Protein AF-0000000069336454 (afdb_homodimer)

Organism: Musa acuminata subsp. malaccensis (NCBI:txid214687)

Structure (mmCIF, N/CA/C/O backbone):
data_AF-0000000069336454-model_v1
#
loop_
_entity.id
_entity.type
_entity.pdbx_description
1 polymer '(wild Malaysian banana) hypothetical protein'
#
loop_
_atom_site.group_PDB
_atom_site.id
_atom_site.type_symbol
_atom_site.label_atom_id
_atom_site.label_alt_id
_atom_site.label_comp_id
_atom_site.label_asym_id
_atom_site.label_entity_id
_atom_site.label_seq_id
_atom_site.pdbx_PDB_ins_code
_atom_site.Cartn_x
_atom_site.Cartn_y
_atom_site.Cartn_z
_atom_site.occupancy
_atom_site.B_iso_or_equiv
_atom_site.auth_seq_id
_atom_site.auth_comp_id
_atom_site.auth_asym_id
_atom_site.auth_atom_id
_atom_site.pdbx_PDB_model_num
ATOM 1 N N . MET A 1 1 ? -30.359 -9.68 -29.453 1 30.22 1 MET A N 1
ATOM 2 C CA . MET A 1 1 ? -28.922 -9.844 -29.656 1 30.22 1 MET A CA 1
ATOM 3 C C . MET A 1 1 ? -28.188 -9.922 -28.312 1 30.22 1 MET A C 1
ATOM 5 O O . MET A 1 1 ? -28.25 -8.992 -27.516 1 30.22 1 MET A O 1
ATOM 9 N N . GLU A 1 2 ? -28.109 -11.156 -27.641 1 35.75 2 GLU A N 1
ATOM 10 C CA . GLU A 1 2 ? -27.516 -11.422 -26.328 1 35.75 2 GLU A CA 1
ATOM 11 C C . GLU A 1 2 ? -26.047 -10.977 -26.281 1 35.75 2 GLU A C 1
ATOM 13 O O . GLU A 1 2 ? -25.281 -11.266 -27.203 1 35.75 2 GLU A O 1
ATOM 18 N N . THR A 1 3 ? -25.781 -9.859 -25.766 1 40 3 THR A N 1
ATOM 19 C CA . THR A 1 3 ? -24.406 -9.406 -25.547 1 40 3 THR A CA 1
ATOM 20 C C . THR A 1 3 ? -23.531 -10.57 -25.094 1 40 3 THR A C 1
ATOM 22 O O . THR A 1 3 ? -23.766 -11.156 -24.031 1 40 3 THR A O 1
ATOM 25 N N . VAL A 1 4 ? -23.094 -11.367 -25.922 1 38.06 4 VAL A N 1
ATOM 26 C CA . VAL A 1 4 ? -22.078 -12.391 -25.656 1 38.06 4 VAL A CA 1
ATOM 27 C C . VAL A 1 4 ? -20.969 -11.797 -24.797 1 38.06 4 VAL A C 1
ATOM 29 O O . VAL A 1 4 ? -20.203 -10.938 -25.266 1 38.06 4 VAL A O 1
ATOM 32 N N . GLN A 1 5 ? -21.203 -11.461 -23.578 1 42.41 5 GLN A N 1
ATOM 33 C CA . GLN A 1 5 ? -20.016 -11.227 -22.766 1 42.41 5 GLN A CA 1
ATOM 34 C C . GLN A 1 5 ? -18.938 -12.266 -23.062 1 42.41 5 GLN A C 1
ATOM 36 O O . GLN A 1 5 ? -19.109 -13.445 -22.75 1 42.41 5 GLN A O 1
ATOM 41 N N . GLU A 1 6 ? -18.328 -12.328 -24.125 1 42.69 6 GLU A N 1
ATOM 42 C CA . GLU A 1 6 ? -17.172 -13.203 -24.359 1 42.69 6 GLU A CA 1
ATOM 43 C C . GLU A 1 6 ? -16.391 -13.43 -23.062 1 42.69 6 GLU A C 1
ATOM 45 O O . GLU A 1 6 ? -15.852 -12.484 -22.484 1 42.69 6 GLU A O 1
ATOM 50 N N . GLU A 1 7 ? -16.812 -14.258 -22.141 1 46.16 7 GLU A N 1
ATOM 51 C CA . GLU A 1 7 ? -16.094 -14.711 -20.953 1 46.16 7 GLU A CA 1
ATOM 52 C C . GLU A 1 7 ? -14.625 -14.977 -21.25 1 46.16 7 GLU A C 1
ATOM 54 O O . GLU A 1 7 ? -14.297 -15.922 -21.969 1 46.16 7 GLU A O 1
ATOM 59 N N . VAL A 1 8 ? -13.852 -14.023 -21.625 1 54.56 8 VAL A N 1
ATOM 60 C CA . VAL A 1 8 ? -12.422 -14.273 -21.75 1 54.56 8 VAL A CA 1
ATOM 61 C C . VAL A 1 8 ? -12 -15.383 -20.797 1 54.56 8 VAL A C 1
ATOM 63 O O . VAL A 1 8 ? -12.258 -15.305 -19.594 1 54.56 8 VAL A O 1
ATOM 66 N N . GLU A 1 9 ? -11.93 -16.547 -21.266 1 64.62 9 GLU A N 1
ATOM 67 C CA . GLU A 1 9 ? -11.547 -17.797 -20.609 1 64.62 9 GLU A CA 1
ATOM 68 C C . GLU A 1 9 ? -10.398 -17.578 -19.625 1 64.62 9 GLU A C 1
ATOM 70 O O . GLU A 1 9 ? -9.336 -17.062 -20.016 1 64.62 9 GLU A O 1
ATOM 75 N N . TYR A 1 10 ? -10.703 -17.375 -18.406 1 78.75 10 TYR A N 1
ATOM 76 C CA . TYR A 1 10 ? -9.781 -17.328 -17.281 1 78.75 10 TYR A CA 1
ATOM 77 C C . TYR A 1 10 ? -9.047 -18.656 -17.125 1 78.75 10 TYR A C 1
ATOM 79 O O . TYR A 1 10 ? -9.602 -19.609 -16.578 1 78.75 10 TYR A O 1
ATOM 87 N N . SER A 1 11 ? -7.766 -18.734 -17.781 1 93 11 SER A N 1
ATOM 88 C CA . SER A 1 11 ? -6.934 -19.938 -17.672 1 93 11 SER A CA 1
ATOM 89 C C . SER A 1 11 ? -5.852 -19.766 -16.609 1 93 11 SER A C 1
ATOM 91 O O . SER A 1 11 ? -5.078 -18.812 -16.656 1 93 11 SER A O 1
ATOM 93 N N . TRP A 1 12 ? -5.898 -20.625 -15.648 1 95.06 12 TRP A N 1
ATOM 94 C CA . TRP A 1 12 ? -4.922 -20.562 -14.562 1 95.06 12 TRP A CA 1
ATOM 95 C C . TRP A 1 12 ? -4.492 -21.969 -14.141 1 95.06 12 TRP A C 1
ATOM 97 O O . TRP A 1 12 ? -5.145 -22.953 -14.5 1 95.06 12 TRP A O 1
ATOM 107 N N . ARG A 1 13 ? -3.324 -22.031 -13.508 1 95.88 13 ARG A N 1
ATOM 108 C CA . ARG A 1 13 ? -2.801 -23.281 -12.945 1 95.88 13 ARG A CA 1
ATOM 109 C C . ARG A 1 13 ? -2.141 -23.031 -11.594 1 95.88 13 ARG A C 1
ATOM 111 O O . ARG A 1 13 ? -1.319 -22.125 -11.453 1 95.88 13 ARG A O 1
ATOM 118 N N . GLU A 1 14 ? -2.625 -23.812 -10.641 1 94.06 14 GLU A N 1
ATOM 119 C CA . GLU A 1 14 ? -2.006 -23.734 -9.32 1 94.06 14 GLU A CA 1
ATOM 120 C C . GLU A 1 14 ? -0.555 -24.203 -9.359 1 94.06 14 GLU A C 1
ATOM 122 O O . GLU A 1 14 ? -0.234 -25.203 -10.031 1 94.06 14 GLU A O 1
ATOM 127 N N . VAL A 1 15 ? 0.254 -23.453 -8.688 1 91.19 15 VAL A N 1
ATOM 128 C CA . VAL A 1 15 ? 1.642 -23.875 -8.523 1 91.19 15 VAL A CA 1
ATOM 129 C C . VAL A 1 15 ? 1.82 -24.547 -7.16 1 91.19 15 VAL A C 1
ATOM 131 O O . VAL A 1 15 ? 1.6 -23.922 -6.121 1 91.19 15 VAL A O 1
ATOM 134 N N . VAL A 1 16 ? 2.201 -25.75 -7.129 1 86.44 16 VAL A N 1
ATOM 135 C CA . VAL A 1 16 ? 2.355 -26.516 -5.898 1 86.44 16 VAL A CA 1
ATOM 136 C C . VAL A 1 16 ? 3.648 -26.094 -5.195 1 86.44 16 VAL A C 1
ATOM 138 O O . VAL A 1 16 ? 4.734 -26.203 -5.773 1 86.44 16 VAL A O 1
ATOM 141 N N . LEU A 1 17 ? 3.498 -25.562 -4.035 1 89.25 17 LEU A N 1
ATOM 142 C CA . LEU A 1 17 ? 4.641 -25.156 -3.223 1 89.25 17 LEU A CA 1
ATOM 143 C C . LEU A 1 17 ? 4.945 -26.203 -2.156 1 89.25 17 LEU A C 1
ATOM 145 O O . LEU A 1 17 ? 4.043 -26.906 -1.694 1 89.25 17 LEU A O 1
ATOM 149 N N . PRO A 1 18 ? 6.277 -26.312 -1.844 1 77.88 18 PRO A N 1
ATOM 150 C CA . PRO A 1 18 ? 6.586 -27.25 -0.759 1 77.88 18 PRO A CA 1
ATOM 151 C C . PRO A 1 18 ? 5.941 -26.859 0.566 1 77.88 18 PRO A C 1
ATOM 153 O O . PRO A 1 18 ? 5.785 -25.656 0.845 1 77.88 18 PRO A O 1
ATOM 156 N N . ALA A 1 19 ? 5.246 -27.766 1.181 1 70.56 19 ALA A N 1
ATOM 157 C CA . ALA A 1 19 ? 4.66 -27.5 2.49 1 70.56 19 ALA A CA 1
ATOM 158 C C . ALA A 1 19 ? 5.723 -27.047 3.486 1 70.56 19 ALA A C 1
ATOM 160 O O . ALA A 1 19 ? 6.625 -27.812 3.836 1 70.56 19 ALA A O 1
ATOM 161 N N . LEU A 1 20 ? 6.121 -25.859 3.404 1 62.34 20 LEU A N 1
ATOM 162 C CA . LEU A 1 20 ? 7.023 -25.359 4.438 1 62.34 20 LEU A CA 1
ATOM 163 C C . LEU A 1 20 ? 6.332 -25.328 5.797 1 62.34 20 LEU A C 1
ATOM 165 O O . LEU A 1 20 ? 6.812 -24.688 6.727 1 62.34 20 LEU A O 1
ATOM 169 N N . ILE A 1 21 ? 5.129 -25.906 5.949 1 52.38 21 ILE A N 1
ATOM 170 C CA . ILE A 1 21 ? 4.168 -25.672 7.023 1 52.38 21 ILE A CA 1
ATOM 171 C C . ILE A 1 21 ? 4.797 -26.047 8.367 1 52.38 21 ILE A C 1
ATOM 173 O O . ILE A 1 21 ? 5.086 -27.219 8.617 1 52.38 21 ILE A O 1
ATOM 177 N N . PRO A 1 22 ? 5.617 -25.188 8.938 1 46.91 22 PRO A N 1
ATOM 178 C CA . PRO A 1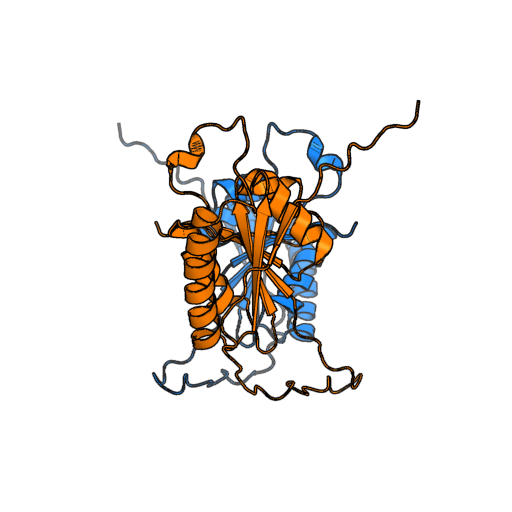 22 ? 5.496 -25.625 10.336 1 46.91 22 PRO A CA 1
ATOM 179 C C . PRO A 1 22 ? 4.043 -25.719 10.797 1 46.91 22 PRO A C 1
ATOM 181 O O . PRO A 1 22 ? 3.176 -25.031 10.266 1 46.91 22 PRO A O 1
ATOM 184 N N . VAL A 1 23 ? 3.551 -26.969 11.234 1 43.84 23 VAL A N 1
ATOM 185 C CA . VAL A 1 23 ? 2.281 -27.062 11.945 1 43.84 23 VAL A CA 1
ATOM 186 C C . VAL A 1 23 ? 2.045 -25.781 12.734 1 43.84 23 VAL A C 1
ATOM 188 O O . VAL A 1 23 ? 2.605 -25.594 13.82 1 43.84 23 VAL A O 1
ATOM 191 N N . VAL A 1 24 ? 2.359 -24.719 12.219 1 45 24 VAL A N 1
ATOM 192 C CA . VAL A 1 24 ? 2.031 -23.578 13.078 1 45 24 VAL A CA 1
ATOM 193 C C . VAL A 1 24 ? 0.595 -23.719 13.578 1 45 24 VAL A C 1
ATOM 195 O O . VAL A 1 24 ? -0.323 -23.969 12.797 1 45 24 VAL A O 1
ATOM 198 N N . GLN A 1 25 ? 0.456 -24.125 14.758 1 44.56 25 GLN A N 1
ATOM 199 C CA . GLN A 1 25 ? -0.814 -24.141 15.477 1 44.56 25 GLN A CA 1
ATOM 200 C C . GLN A 1 25 ? -1.716 -23 15.031 1 44.56 25 GLN A C 1
ATOM 202 O O . GLN A 1 25 ? -1.232 -21.906 14.711 1 44.56 25 GLN A O 1
ATOM 207 N N . GLU A 1 26 ? -2.82 -23.375 14.25 1 46.78 26 GLU A N 1
ATOM 208 C CA . GLU A 1 26 ? -3.859 -22.375 14.016 1 46.78 26 GLU A CA 1
ATOM 209 C C . GLU A 1 26 ? -3.748 -21.219 15 1 46.78 26 GLU A C 1
ATOM 211 O O . GLU A 1 26 ? -3.783 -21.438 16.219 1 46.78 26 GLU A O 1
ATOM 216 N N . PRO A 1 27 ? -2.912 -20.375 14.781 1 43.22 27 PRO A N 1
ATOM 217 C CA . PRO A 1 27 ? -2.902 -19.344 15.828 1 43.22 27 PRO A CA 1
ATOM 218 C C . PRO A 1 27 ? -4.297 -19.062 16.375 1 43.22 27 PRO A C 1
ATOM 220 O O . PRO A 1 27 ? -5.23 -18.812 15.617 1 43.22 27 PRO A O 1
ATOM 223 N N . VAL A 1 28 ? -4.777 -19.734 17.391 1 43.88 28 VAL A N 1
ATOM 224 C CA . VAL A 1 28 ? -5.957 -19.453 18.203 1 43.88 28 VAL A CA 1
ATOM 225 C C . VAL A 1 28 ? -6.012 -17.953 18.516 1 43.88 28 VAL A C 1
AT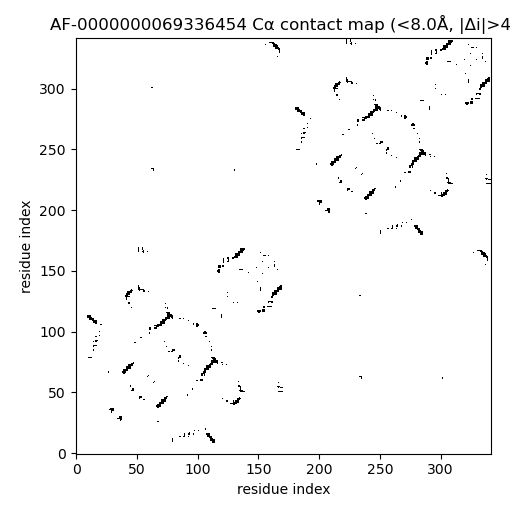OM 227 O O . VAL A 1 28 ? -5.477 -17.5 19.531 1 43.88 28 VAL A O 1
ATOM 230 N N . GLU A 1 29 ? -5.273 -17.078 17.844 1 43.5 29 GLU A N 1
ATOM 231 C CA . GLU A 1 29 ? -5.516 -15.836 18.562 1 43.5 29 GLU A CA 1
ATOM 232 C C . GLU A 1 29 ? -7 -15.5 18.609 1 43.5 29 GLU A C 1
ATOM 234 O O . GLU A 1 29 ? -7.625 -15.297 17.562 1 43.5 29 GLU A O 1
ATOM 239 N N . LEU A 1 30 ? -7.719 -16.078 19.531 1 41.19 30 LEU A N 1
ATOM 240 C CA . LEU A 1 30 ? -9.086 -15.695 19.891 1 41.19 30 LEU A CA 1
ATOM 241 C C . LEU A 1 30 ? -9.227 -14.18 19.953 1 41.19 30 LEU A C 1
ATOM 243 O O . LEU A 1 30 ? -8.352 -13.484 20.469 1 41.19 30 LEU A O 1
ATOM 247 N N . ASP A 1 31 ? -9.68 -13.562 18.906 1 42.56 31 ASP A N 1
ATOM 248 C CA . ASP A 1 31 ? -10.102 -12.203 19.234 1 42.56 31 ASP A CA 1
ATOM 249 C C . ASP A 1 31 ? -10.781 -12.141 20.594 1 42.56 31 ASP A C 1
ATOM 251 O O . ASP A 1 31 ? -11.703 -12.906 20.875 1 42.56 31 ASP A O 1
ATOM 255 N N . ARG A 1 32 ? -10.109 -11.672 21.562 1 42.31 32 ARG A N 1
ATOM 256 C CA . ARG A 1 32 ? -10.617 -11.625 22.938 1 42.31 32 ARG A CA 1
ATOM 257 C C . ARG A 1 32 ? -12.125 -11.414 22.953 1 42.31 32 ARG A C 1
ATOM 259 O O . ARG A 1 32 ? -12.836 -12.023 23.766 1 42.31 32 ARG A O 1
ATOM 266 N N . GLU A 1 33 ? -12.531 -10.297 22.344 1 42.53 33 GLU A N 1
ATOM 267 C CA . GLU A 1 33 ? -13.922 -9.945 22.594 1 42.53 33 GLU A CA 1
ATOM 268 C C . GLU A 1 33 ? -14.867 -10.906 21.859 1 42.53 33 GLU A C 1
ATOM 270 O O . GLU A 1 33 ? -15.906 -11.289 22.406 1 42.53 33 GLU A O 1
ATOM 275 N N . THR A 1 34 ? -14.695 -11.016 20.406 1 45.34 34 THR A N 1
ATOM 276 C CA . THR A 1 34 ? -15.781 -11.758 19.781 1 45.34 34 THR A CA 1
ATOM 277 C C . THR A 1 34 ? -15.438 -13.242 19.656 1 45.34 34 THR A C 1
ATOM 279 O O . THR A 1 34 ? -16.328 -14.07 19.438 1 45.34 34 THR A O 1
ATOM 282 N N . GLY A 1 35 ? -14.43 -13.805 20.234 1 42.22 35 GLY A N 1
ATOM 283 C CA . GLY A 1 35 ? -14.062 -15.203 20.109 1 42.22 35 GLY A CA 1
ATOM 284 C C . GLY A 1 35 ? -13.703 -15.617 18.703 1 42.22 35 GLY A C 1
ATOM 285 O O . GLY A 1 35 ? -13.586 -16.797 18.406 1 42.22 35 GLY A O 1
ATOM 286 N N . GLU A 1 36 ? -14.164 -14.805 17.719 1 42.97 36 GLU A N 1
ATOM 287 C CA . GLU A 1 36 ? -13.992 -15.227 16.328 1 42.97 36 GLU A CA 1
ATOM 288 C C . GLU A 1 36 ? -12.523 -15.195 15.914 1 42.97 36 GLU A C 1
ATOM 290 O O . GLU A 1 36 ? -11.766 -14.344 16.375 1 42.97 36 GLU A O 1
ATOM 295 N N . ARG A 1 37 ? -11.945 -16.234 15.633 1 45.44 37 ARG A N 1
ATOM 296 C CA . ARG A 1 37 ? -10.602 -16.469 15.125 1 45.44 37 ARG A CA 1
ATOM 297 C C . ARG A 1 37 ? -10.172 -15.375 14.156 1 45.44 37 ARG A C 1
ATOM 299 O O . ARG A 1 37 ? -10.883 -15.07 13.203 1 45.44 37 ARG A O 1
ATOM 306 N N . ARG A 1 38 ? -9.539 -14.359 14.594 1 52.44 38 ARG A N 1
ATOM 307 C CA . ARG A 1 38 ? -9.102 -13.367 13.617 1 52.44 38 ARG A CA 1
ATOM 308 C C . ARG A 1 38 ? -8.516 -14.039 12.383 1 52.44 38 ARG A C 1
ATOM 310 O O . ARG A 1 38 ? -7.504 -14.734 12.469 1 52.44 38 ARG A O 1
ATOM 317 N N . ARG A 1 39 ? -9.328 -14.602 11.359 1 67 39 ARG A N 1
ATOM 318 C CA . ARG A 1 39 ? -8.898 -15.242 10.117 1 67 39 ARG A CA 1
ATOM 319 C C . ARG A 1 39 ? -7.82 -14.414 9.422 1 67 39 ARG A C 1
ATOM 321 O O . ARG A 1 39 ? -7.867 -13.18 9.445 1 67 39 ARG A O 1
ATOM 328 N N . GLY A 1 40 ? -6.52 -14.977 9.242 1 88.56 40 GLY A N 1
ATOM 329 C CA . GLY A 1 40 ? -5.441 -14.344 8.5 1 88.56 40 GLY A CA 1
ATOM 330 C C . GLY A 1 40 ? -5.914 -13.617 7.254 1 88.56 40 GLY A C 1
ATOM 331 O O . GLY A 1 40 ? -7.012 -13.883 6.754 1 88.56 40 GLY A O 1
ATOM 332 N N . ARG A 1 41 ? -5.34 -12.648 6.934 1 96.19 41 ARG A N 1
ATOM 333 C CA . ARG A 1 41 ? -5.648 -11.867 5.742 1 96.19 41 ARG A CA 1
ATOM 334 C C . ARG A 1 41 ? -5.023 -12.492 4.5 1 96.19 41 ARG A C 1
ATOM 336 O O . ARG A 1 41 ? -4.031 -13.219 4.598 1 96.19 41 ARG A O 1
ATOM 343 N N . ASP A 1 42 ? -5.668 -12.242 3.418 1 97.69 42 ASP A N 1
ATOM 344 C CA . ASP A 1 42 ? -5.074 -12.555 2.123 1 97.69 42 ASP A CA 1
ATOM 345 C C . ASP A 1 42 ? -4.367 -11.336 1.532 1 97.69 42 ASP A C 1
ATOM 347 O O . ASP A 1 42 ? -4.938 -10.242 1.495 1 97.69 42 ASP A O 1
ATOM 351 N N . ILE A 1 43 ? -3.143 -11.539 1.077 1 98.62 43 ILE A N 1
ATOM 352 C CA . ILE A 1 43 ? -2.359 -10.516 0.392 1 98.62 43 ILE A CA 1
ATOM 353 C C . ILE A 1 43 ? -1.896 -11.039 -0.964 1 98.62 43 ILE A C 1
ATOM 355 O O . ILE A 1 43 ? -1.319 -12.125 -1.049 1 98.62 43 ILE A O 1
ATOM 359 N N . VAL A 1 44 ? -2.215 -10.289 -2.008 1 98.81 44 VAL A N 1
ATOM 360 C CA . VAL A 1 44 ? -1.751 -10.672 -3.338 1 98.81 44 VAL A CA 1
ATOM 361 C C . VAL A 1 44 ? -0.427 -9.977 -3.645 1 98.81 44 VAL A C 1
ATOM 363 O O . VAL A 1 44 ? -0.292 -8.766 -3.441 1 98.81 44 VAL A O 1
ATOM 366 N N . VAL A 1 45 ? 0.528 -10.734 -4.082 1 98.81 45 VAL A N 1
ATOM 367 C CA . VAL A 1 45 ? 1.794 -10.195 -4.562 1 98.81 45 VAL A CA 1
ATOM 368 C C . VAL A 1 45 ? 2.02 -10.617 -6.012 1 98.81 45 VAL A C 1
ATOM 370 O O . VAL A 1 45 ? 2.094 -11.812 -6.312 1 98.81 45 VAL A O 1
ATOM 373 N N . ALA A 1 46 ? 2.066 -9.625 -6.922 1 98.38 46 ALA A N 1
ATOM 374 C CA . ALA A 1 46 ? 2.441 -9.891 -8.305 1 98.38 46 ALA A CA 1
ATOM 375 C C . ALA A 1 46 ? 3.938 -10.164 -8.43 1 98.38 46 ALA A C 1
ATOM 377 O O . ALA A 1 46 ? 4.762 -9.328 -8.062 1 98.38 46 ALA A O 1
ATOM 378 N N . VAL A 1 47 ? 4.277 -11.328 -8.992 1 97.81 47 VAL A N 1
ATOM 379 C CA . VAL A 1 47 ? 5.695 -11.68 -9.031 1 97.81 47 VAL A CA 1
ATOM 380 C C . VAL A 1 47 ? 6.098 -12.039 -10.461 1 97.81 47 VAL A C 1
ATOM 382 O O . VAL A 1 47 ? 5.273 -12.5 -11.25 1 97.81 47 VAL A O 1
ATOM 385 N N . ASP A 1 48 ? 7.234 -11.711 -10.766 1 95.56 48 ASP A N 1
ATOM 386 C CA . ASP A 1 48 ? 7.891 -12.141 -12 1 95.56 48 ASP A CA 1
ATOM 387 C C . ASP A 1 48 ? 9.375 -12.422 -11.758 1 95.56 48 ASP A C 1
ATOM 389 O O . ASP A 1 48 ? 9.812 -12.523 -10.609 1 95.56 48 ASP A O 1
ATOM 393 N N . HIS A 1 49 ? 10.117 -12.625 -12.727 1 94.88 49 HIS A N 1
ATOM 394 C CA . HIS A 1 49 ? 11.508 -13.055 -12.586 1 94.88 49 HIS A CA 1
ATOM 395 C C . HIS A 1 49 ? 12.438 -11.859 -12.422 1 94.88 49 HIS A C 1
ATOM 397 O O . HIS A 1 49 ? 13.656 -12.016 -12.328 1 94.88 49 HIS A O 1
ATOM 403 N N . GLY A 1 50 ? 11.906 -10.633 -12.367 1 91.88 50 GLY A N 1
ATOM 404 C CA . GLY A 1 50 ? 12.727 -9.445 -12.219 1 91.88 50 GLY A CA 1
ATOM 405 C C . GLY A 1 50 ? 12.992 -9.078 -10.766 1 91.88 50 GLY A C 1
ATOM 406 O O . GLY A 1 50 ? 12.289 -9.539 -9.867 1 91.88 50 GLY A O 1
ATOM 407 N N . PRO A 1 51 ? 13.969 -8.227 -10.5 1 93.19 51 PRO A N 1
ATOM 408 C CA . PRO A 1 51 ? 14.367 -7.855 -9.141 1 93.19 51 PRO A CA 1
ATOM 409 C C . PRO A 1 51 ? 13.336 -6.969 -8.445 1 93.19 51 PRO A C 1
ATOM 411 O O . PRO A 1 51 ? 13.242 -6.969 -7.215 1 93.19 51 PRO A O 1
ATOM 414 N N . ASN A 1 52 ? 12.516 -6.242 -9.172 1 93.56 52 ASN A N 1
ATOM 415 C CA . ASN A 1 52 ? 11.594 -5.285 -8.57 1 93.56 52 ASN A CA 1
ATOM 416 C C . ASN A 1 52 ? 10.43 -5.988 -7.879 1 93.56 52 ASN A C 1
ATOM 418 O O . ASN A 1 52 ? 9.938 -5.516 -6.852 1 93.56 52 ASN A O 1
ATOM 422 N N . SER A 1 53 ? 10 -7.105 -8.492 1 94.88 53 SER A N 1
ATOM 423 C CA . SER A 1 53 ? 8.922 -7.836 -7.836 1 94.88 53 SER A CA 1
ATOM 424 C C . SER A 1 53 ? 9.398 -8.484 -6.543 1 94.88 53 SER A C 1
ATOM 426 O O . SER A 1 53 ? 8.648 -8.562 -5.566 1 94.88 53 SER A O 1
ATOM 428 N N . ARG A 1 54 ? 10.648 -8.938 -6.527 1 96.19 54 ARG A N 1
ATOM 429 C CA . ARG A 1 54 ? 11.211 -9.492 -5.297 1 96.19 54 ARG A CA 1
ATOM 430 C C . ARG A 1 54 ? 11.367 -8.406 -4.234 1 96.19 54 ARG A C 1
ATOM 432 O O . ARG A 1 54 ? 11.094 -8.641 -3.055 1 96.19 54 ARG A O 1
ATOM 439 N N . HIS A 1 55 ? 11.82 -7.285 -4.656 1 96.44 55 HIS A N 1
ATOM 440 C CA . HIS A 1 55 ? 11.922 -6.152 -3.744 1 96.44 55 HIS A CA 1
ATOM 441 C C . HIS A 1 55 ? 10.57 -5.801 -3.145 1 96.44 55 HIS A C 1
ATOM 443 O O . HIS A 1 55 ? 10.461 -5.535 -1.946 1 96.44 55 HIS A O 1
ATOM 449 N N . ALA A 1 56 ? 9.547 -5.852 -3.984 1 97.62 56 ALA A N 1
ATOM 450 C CA . ALA A 1 56 ? 8.195 -5.57 -3.518 1 97.62 56 ALA A CA 1
ATOM 451 C C . ALA A 1 56 ? 7.742 -6.613 -2.498 1 97.62 56 ALA A C 1
ATOM 453 O O . ALA A 1 56 ? 7.125 -6.273 -1.486 1 97.62 56 ALA A O 1
ATOM 454 N N . LEU A 1 57 ? 8.07 -7.848 -2.775 1 98.06 57 LEU A N 1
ATOM 455 C CA . LEU A 1 57 ? 7.762 -8.898 -1.814 1 98.06 57 LEU A CA 1
ATOM 456 C C . LEU A 1 57 ? 8.453 -8.641 -0.481 1 98.06 57 LEU A C 1
ATOM 458 O O . LEU A 1 57 ? 7.824 -8.727 0.576 1 98.06 57 LEU A O 1
ATOM 462 N N . HIS A 1 58 ? 9.672 -8.305 -0.492 1 97.75 58 HIS A N 1
ATOM 463 C CA . HIS A 1 58 ? 10.414 -8.07 0.743 1 97.75 58 HIS A CA 1
ATOM 464 C C . HIS A 1 58 ? 9.82 -6.906 1.528 1 97.75 58 HIS A C 1
ATOM 466 O O . HIS A 1 58 ? 9.711 -6.969 2.754 1 97.75 58 HIS A O 1
ATOM 472 N N . TRP A 1 59 ? 9.461 -5.945 0.848 1 97.56 59 TRP A N 1
ATOM 473 C CA . TRP A 1 59 ? 8.789 -4.84 1.526 1 97.56 59 TRP A CA 1
ATOM 474 C C . TRP A 1 59 ? 7.535 -5.324 2.242 1 97.56 59 TRP A C 1
ATOM 476 O O . TRP A 1 59 ? 7.289 -4.965 3.395 1 97.56 59 TRP A O 1
ATOM 486 N N . ALA A 1 60 ? 6.703 -6.094 1.474 1 98.62 60 ALA A N 1
ATOM 487 C CA . ALA A 1 60 ? 5.465 -6.602 2.062 1 98.62 60 ALA A CA 1
ATOM 488 C C . ALA A 1 60 ? 5.754 -7.445 3.303 1 98.62 60 ALA A C 1
ATOM 490 O O . ALA A 1 60 ? 5.055 -7.328 4.312 1 98.62 60 ALA A O 1
ATOM 491 N N . LEU A 1 61 ? 6.797 -8.227 3.246 1 97.75 61 LEU A N 1
ATOM 492 C CA . LEU A 1 61 ? 7.148 -9.117 4.348 1 97.75 61 LEU A CA 1
ATOM 493 C C . LEU A 1 61 ? 7.582 -8.32 5.574 1 97.75 61 LEU A C 1
ATOM 495 O O . LEU A 1 61 ? 7.27 -8.695 6.707 1 97.75 61 LEU A O 1
ATOM 499 N N . VAL A 1 62 ? 8.195 -7.223 5.359 1 96.75 62 VAL A N 1
ATOM 500 C CA . VAL A 1 62 ? 8.766 -6.43 6.445 1 96.75 62 VAL A CA 1
ATOM 501 C C . VAL A 1 62 ? 7.715 -5.469 6.992 1 96.75 62 VAL A C 1
ATOM 503 O O . VAL A 1 62 ? 7.613 -5.27 8.203 1 96.75 62 VAL A O 1
ATOM 506 N N . HIS A 1 63 ? 6.887 -4.969 6.133 1 97.06 63 HIS A N 1
ATOM 507 C CA . HIS A 1 63 ? 6.105 -3.816 6.57 1 97.06 63 HIS A CA 1
ATOM 508 C C . HIS A 1 63 ? 4.617 -4.148 6.629 1 97.06 63 HIS A C 1
ATOM 510 O O . HIS A 1 63 ? 3.863 -3.518 7.371 1 97.06 63 HIS A O 1
ATOM 516 N N . LEU A 1 64 ? 4.148 -5.125 5.859 1 98.12 64 LEU A N 1
ATOM 517 C CA . LEU A 1 64 ? 2.711 -5.324 5.691 1 98.12 64 LEU A CA 1
ATOM 518 C C . LEU A 1 64 ? 2.262 -6.621 6.352 1 98.12 64 LEU A C 1
ATOM 520 O O . LEU A 1 64 ? 1.264 -6.645 7.074 1 98.12 64 LEU A O 1
ATOM 524 N N . CYS A 1 65 ? 3.002 -7.688 6.176 1 96.25 65 CYS A N 1
ATOM 525 C CA . CYS A 1 65 ? 2.588 -9.023 6.586 1 96.25 65 CYS A CA 1
ATOM 526 C C . CYS A 1 65 ? 2.592 -9.156 8.102 1 96.25 65 CYS A C 1
ATOM 528 O O . CYS A 1 65 ? 3.389 -8.508 8.781 1 96.25 65 CYS A O 1
ATOM 530 N N . ARG A 1 66 ? 1.669 -9.977 8.586 1 92.94 66 ARG A N 1
ATOM 531 C CA . ARG A 1 66 ? 1.534 -10.398 9.977 1 92.94 66 ARG A CA 1
ATOM 532 C C . ARG A 1 66 ? 1.366 -11.914 10.078 1 92.94 66 ARG A C 1
ATOM 534 O O . ARG A 1 66 ? 1.097 -12.578 9.07 1 92.94 66 ARG A O 1
ATOM 541 N N . LEU A 1 67 ? 1.378 -12.172 11.32 1 87.81 67 LEU A N 1
ATOM 542 C CA . LEU A 1 67 ? 1.2 -13.602 11.555 1 87.81 67 LEU A CA 1
ATOM 543 C C . LEU A 1 67 ? -0.156 -14.078 11.047 1 87.81 67 LEU A C 1
ATOM 545 O O . LEU A 1 67 ? -1.151 -13.359 11.156 1 87.81 67 LEU A O 1
ATOM 549 N N . ALA A 1 68 ? -0.225 -15.188 10.406 1 90.38 68 ALA A N 1
ATOM 550 C CA . ALA A 1 68 ? -1.436 -15.875 9.961 1 90.38 68 ALA A CA 1
ATOM 551 C C . ALA A 1 68 ? -1.864 -15.398 8.578 1 90.38 68 ALA A C 1
ATOM 553 O O . ALA A 1 68 ? -2.799 -15.945 7.988 1 90.38 68 ALA A O 1
ATOM 554 N N . ASP A 1 69 ? -1.234 -14.344 8.086 1 95 69 ASP A N 1
ATOM 555 C CA . ASP A 1 69 ? -1.545 -13.922 6.723 1 95 69 ASP A CA 1
ATOM 556 C C . ASP A 1 69 ? -1.245 -15.039 5.723 1 95 69 ASP A C 1
ATOM 558 O O . ASP A 1 69 ? -0.424 -15.922 5.992 1 95 69 ASP A O 1
ATOM 562 N N . THR A 1 70 ? -1.942 -15.008 4.645 1 95.19 70 THR A N 1
ATOM 563 C CA . THR A 1 70 ? -1.642 -15.836 3.484 1 95.19 70 THR A CA 1
ATOM 564 C C . THR A 1 70 ? -1.214 -14.977 2.299 1 95.19 70 THR A C 1
ATOM 566 O O . THR A 1 70 ? -1.963 -14.102 1.856 1 95.19 70 THR A O 1
ATOM 569 N N . LEU A 1 71 ? -0.021 -15.242 1.786 1 97.19 71 LEU A N 1
ATOM 570 C CA . LEU A 1 71 ? 0.474 -14.57 0.591 1 97.19 71 LEU A CA 1
ATOM 571 C C . LEU A 1 71 ? 0.104 -15.352 -0.666 1 97.19 71 LEU A C 1
ATOM 573 O O . LEU A 1 71 ? 0.382 -16.547 -0.764 1 97.19 71 LEU A O 1
ATOM 577 N N . HIS A 1 72 ? -0.56 -14.656 -1.539 1 98.12 72 HIS A N 1
ATOM 578 C CA . HIS A 1 72 ? -0.889 -15.234 -2.838 1 98.12 72 HIS A CA 1
ATOM 579 C C . HIS A 1 72 ? 0.037 -14.703 -3.928 1 98.12 72 HIS A C 1
ATOM 581 O O . HIS A 1 72 ? -0.115 -13.562 -4.375 1 98.12 72 HIS A O 1
ATOM 587 N N . PHE A 1 73 ? 0.995 -15.555 -4.363 1 98.56 73 PHE A N 1
ATOM 588 C CA . PHE A 1 73 ? 1.843 -15.211 -5.496 1 98.56 73 PHE A CA 1
ATOM 589 C C . PHE A 1 73 ? 1.085 -15.367 -6.809 1 98.56 73 PHE A C 1
ATOM 591 O O . PHE A 1 73 ? 0.52 -16.422 -7.082 1 98.56 73 PHE A O 1
ATOM 598 N N . VAL A 1 74 ? 1.051 -14.336 -7.598 1 98.62 74 VAL A N 1
ATOM 599 C CA . VAL A 1 74 ? 0.41 -14.359 -8.906 1 98.62 74 VAL A CA 1
ATOM 600 C C . VAL A 1 74 ? 1.434 -14.023 -9.992 1 98.62 74 VAL A C 1
ATOM 602 O O . VAL A 1 74 ? 2.084 -12.977 -9.938 1 98.62 74 VAL A O 1
ATOM 605 N N . HIS A 1 75 ? 1.559 -14.883 -10.898 1 98.38 75 HIS A N 1
ATOM 606 C CA . HIS A 1 75 ? 2.461 -14.695 -12.023 1 98.38 75 HIS A CA 1
ATOM 607 C C . HIS A 1 75 ? 1.717 -14.828 -13.352 1 98.38 75 HIS A C 1
ATOM 609 O O . HIS A 1 75 ? 1.182 -15.898 -13.664 1 98.38 75 HIS A O 1
ATOM 615 N N . ALA A 1 76 ? 1.645 -13.727 -14.125 1 97.56 76 ALA A N 1
ATOM 616 C CA . ALA A 1 76 ? 1.006 -13.727 -15.438 1 97.56 76 ALA A CA 1
ATOM 617 C C . ALA A 1 76 ? 1.908 -14.367 -16.484 1 97.56 76 ALA A C 1
ATOM 619 O O . ALA A 1 76 ? 3.098 -14.047 -16.562 1 97.56 76 ALA A O 1
ATOM 620 N N . VAL A 1 77 ? 1.333 -15.258 -17.25 1 97.38 77 VAL A N 1
ATOM 621 C CA . VAL A 1 77 ? 2.113 -15.977 -18.25 1 97.38 77 VAL A CA 1
ATOM 622 C C . VAL A 1 77 ? 1.357 -16 -19.578 1 97.38 77 VAL A C 1
ATOM 624 O O . VAL A 1 77 ? 0.164 -15.695 -19.625 1 97.38 77 VAL A O 1
ATOM 627 N N . SER A 1 78 ? 2.068 -16.328 -20.594 1 95.56 78 SER A N 1
ATOM 628 C CA . SER A 1 78 ? 1.455 -16.406 -21.922 1 95.56 78 SER A CA 1
ATOM 629 C C . SER A 1 78 ? 0.593 -17.656 -22.047 1 95.56 78 SER A C 1
ATOM 631 O O . SER A 1 78 ? -0.418 -17.656 -22.75 1 95.56 78 SER A O 1
ATOM 633 N N . SER A 1 79 ? 1.021 -18.75 -21.422 1 96.56 79 SER A N 1
ATOM 634 C CA . SER A 1 79 ? 0.285 -20.016 -21.453 1 96.56 79 SER A CA 1
ATOM 635 C C . SER A 1 79 ? 0.532 -20.828 -20.188 1 96.56 79 SER A C 1
ATOM 637 O O . SER A 1 79 ? 1.682 -21.078 -19.812 1 96.56 79 SER A O 1
ATOM 639 N N . VAL A 1 80 ? -0.575 -21.297 -19.656 1 96.62 80 VAL A N 1
ATOM 640 C CA . VAL A 1 80 ? -0.449 -22.094 -18.438 1 96.62 80 VAL A CA 1
ATOM 641 C C . VAL A 1 80 ? -0.141 -23.547 -18.797 1 96.62 80 VAL A C 1
ATOM 643 O O . VAL A 1 80 ? 0.194 -24.359 -17.922 1 96.62 80 VAL A O 1
ATOM 646 N N . GLN A 1 81 ? -0.186 -23.891 -20.062 1 96.12 81 GLN A N 1
ATOM 647 C CA . GLN A 1 81 ? 0.042 -25.25 -20.516 1 96.12 81 GLN A CA 1
ATOM 648 C C . GLN A 1 81 ? 1.514 -25.484 -20.844 1 96.12 81 GLN A C 1
ATOM 650 O O . GLN A 1 81 ? 1.937 -26.625 -21.031 1 96.12 81 GLN A O 1
ATOM 655 N N . ASN A 1 82 ? 2.271 -24.438 -20.922 1 96.69 82 ASN A N 1
ATOM 656 C CA . ASN A 1 82 ? 3.699 -24.547 -21.203 1 96.69 82 ASN A CA 1
ATOM 657 C C . ASN A 1 82 ? 4.473 -25.047 -19.984 1 96.69 82 ASN A C 1
ATOM 659 O O . ASN A 1 82 ? 4.664 -24.312 -19.031 1 96.69 82 ASN A O 1
ATOM 663 N N . GLU A 1 83 ? 5.02 -26.188 -20.062 1 96.69 83 GLU A N 1
ATOM 664 C CA . GLU A 1 83 ? 5.641 -26.844 -18.922 1 96.69 83 GLU A CA 1
ATOM 665 C C . GLU A 1 83 ? 6.941 -26.141 -18.531 1 96.69 83 GLU A C 1
ATOM 667 O O . GLU A 1 83 ? 7.305 -26.109 -17.344 1 96.69 83 GLU A O 1
ATOM 672 N N . VAL A 1 84 ? 7.68 -25.641 -19.5 1 97.19 84 VAL A N 1
ATOM 673 C CA . VAL A 1 84 ? 8.922 -24.922 -19.203 1 97.19 84 VAL A CA 1
ATOM 674 C C . VAL A 1 84 ? 8.609 -23.672 -18.375 1 97.19 84 VAL A C 1
ATOM 676 O O . VAL A 1 84 ? 9.281 -23.391 -17.391 1 97.19 84 VAL A O 1
ATOM 679 N N . VAL A 1 85 ? 7.602 -22.953 -18.812 1 96 85 VAL A N 1
ATOM 680 C CA . VAL A 1 85 ? 7.184 -21.75 -18.094 1 96 85 VAL A CA 1
ATOM 681 C C . VAL A 1 85 ? 6.68 -22.125 -16.703 1 96 85 VAL A C 1
ATOM 683 O O . VAL A 1 85 ? 7 -21.453 -15.719 1 96 85 VAL A O 1
ATOM 686 N N . TYR A 1 86 ? 5.91 -23.172 -16.641 1 96.19 86 TYR A N 1
ATOM 687 C CA . TYR A 1 86 ? 5.402 -23.625 -15.352 1 96.19 86 TYR A CA 1
ATOM 688 C C . TYR A 1 86 ? 6.547 -23.938 -14.398 1 96.19 86 TYR A C 1
ATOM 690 O O . TYR A 1 86 ? 6.555 -23.5 -13.25 1 96.19 86 TYR A O 1
ATOM 698 N N . GLU A 1 87 ? 7.48 -24.719 -14.844 1 96.44 87 GLU A N 1
ATOM 699 C CA . GLU A 1 87 ? 8.586 -25.156 -14 1 96.44 87 GLU A CA 1
ATOM 700 C C . GLU A 1 87 ? 9.422 -23.969 -13.531 1 96.44 87 GLU A C 1
ATOM 702 O O . GLU A 1 87 ? 9.82 -23.906 -12.359 1 96.44 87 GLU A O 1
ATOM 707 N N . ALA A 1 88 ? 9.703 -23.062 -14.422 1 97.44 88 ALA A N 1
ATOM 708 C CA . ALA A 1 88 ? 10.445 -21.859 -14.047 1 97.44 88 ALA A CA 1
ATOM 709 C C . ALA A 1 88 ? 9.672 -21.062 -13.008 1 97.44 88 ALA A C 1
ATOM 711 O O . ALA A 1 88 ? 10.266 -20.547 -12.047 1 97.44 88 ALA A O 1
ATOM 712 N N . SER A 1 89 ? 8.359 -20.953 -13.234 1 97 89 SER A N 1
ATOM 713 C CA . SER A 1 89 ? 7.52 -20.219 -12.289 1 97 89 SER A CA 1
ATOM 714 C C . SER A 1 89 ? 7.461 -20.922 -10.938 1 97 89 SER A C 1
ATOM 716 O O . SER A 1 89 ? 7.461 -20.281 -9.891 1 97 89 SER A O 1
ATOM 718 N N . GLN A 1 90 ? 7.352 -22.203 -10.984 1 95.5 90 GLN A N 1
ATOM 719 C CA . GLN A 1 90 ? 7.332 -22.984 -9.75 1 95.5 90 GLN A CA 1
ATOM 720 C C . GLN A 1 90 ? 8.609 -22.781 -8.945 1 95.5 90 GLN A C 1
ATOM 722 O O . GLN A 1 90 ? 8.555 -22.578 -7.73 1 95.5 90 GLN A O 1
ATOM 727 N N . GLN A 1 91 ? 9.719 -22.844 -9.594 1 96.62 91 GLN A N 1
ATOM 728 C CA . GLN A 1 91 ? 10.992 -22.609 -8.914 1 96.62 91 GLN A CA 1
ATOM 729 C C . GLN A 1 91 ? 11.039 -21.219 -8.289 1 96.62 91 GLN A C 1
ATOM 731 O O . GLN A 1 91 ? 11.469 -21.062 -7.148 1 96.62 91 GLN A O 1
ATOM 736 N N . LEU A 1 92 ? 10.648 -20.25 -9.031 1 97.31 92 LEU A N 1
ATOM 737 C CA . LEU A 1 92 ? 10.586 -18.875 -8.539 1 97.31 92 LEU A CA 1
ATOM 738 C C . LEU A 1 92 ? 9.727 -18.797 -7.281 1 97.31 92 LEU A C 1
ATOM 740 O O . LEU A 1 92 ? 10.18 -18.297 -6.246 1 97.31 92 LEU A O 1
ATOM 744 N N . MET A 1 93 ? 8.531 -19.312 -7.379 1 97.56 93 MET A N 1
ATOM 745 C CA . MET A 1 93 ? 7.566 -19.125 -6.305 1 97.56 93 MET A CA 1
ATOM 746 C C . MET A 1 93 ? 7.918 -19.984 -5.094 1 97.56 93 MET A C 1
ATOM 748 O O . MET A 1 93 ? 7.617 -19.625 -3.957 1 97.56 93 MET A O 1
ATOM 752 N N . GLU A 1 94 ? 8.594 -21.109 -5.305 1 95.94 94 GLU A N 1
ATOM 753 C CA . GLU A 1 94 ? 9.125 -21.875 -4.191 1 95.94 94 GLU A CA 1
ATOM 754 C C . GLU A 1 94 ? 10.172 -21.094 -3.416 1 95.94 94 GLU A C 1
ATOM 756 O O . GLU A 1 94 ? 10.156 -21.078 -2.184 1 95.94 94 GLU A O 1
ATOM 761 N N . THR A 1 95 ? 11.047 -20.5 -4.141 1 96.44 95 THR A N 1
ATOM 762 C CA . THR A 1 95 ? 12.078 -19.672 -3.516 1 96.44 95 THR A CA 1
ATOM 763 C C . THR A 1 95 ? 11.445 -18.547 -2.717 1 96.44 95 THR A C 1
ATOM 765 O O . THR A 1 95 ? 11.836 -18.297 -1.572 1 96.44 95 THR A O 1
ATOM 768 N N . LEU A 1 96 ? 10.477 -17.922 -3.297 1 97.25 96 LEU A N 1
ATOM 769 C CA . LEU A 1 96 ? 9.805 -16.797 -2.643 1 97.25 96 LEU A CA 1
ATOM 770 C C . LEU A 1 96 ? 9.039 -17.266 -1.413 1 97.25 96 LEU A C 1
ATOM 772 O O . LEU A 1 96 ? 9.008 -16.578 -0.394 1 97.25 96 LEU A O 1
ATOM 776 N N . ALA A 1 97 ? 8.453 -18.422 -1.535 1 96.19 97 ALA A N 1
ATOM 777 C CA . ALA A 1 97 ? 7.688 -18.969 -0.412 1 96.19 97 ALA A CA 1
ATOM 778 C C . ALA A 1 97 ? 8.594 -19.266 0.778 1 96.19 97 ALA A C 1
ATOM 780 O O . ALA A 1 97 ? 8.227 -19.016 1.928 1 96.19 97 ALA A O 1
ATOM 781 N N . VAL A 1 98 ? 9.727 -19.781 0.528 1 94.81 98 VAL A N 1
ATOM 782 C CA . VAL A 1 98 ? 10.695 -20.062 1.581 1 94.81 98 VAL A CA 1
ATOM 783 C C . VAL A 1 98 ? 11.117 -18.75 2.26 1 94.81 98 VAL A C 1
ATOM 785 O O . VAL A 1 98 ? 11.148 -18.672 3.49 1 94.81 98 VAL A O 1
ATOM 788 N N . GLU A 1 99 ? 11.391 -17.781 1.483 1 94.94 99 GLU A N 1
ATOM 789 C CA . GLU A 1 99 ? 11.75 -16.469 2.029 1 94.94 99 GLU A CA 1
ATOM 790 C C . GLU A 1 99 ? 10.625 -15.906 2.891 1 94.94 99 GLU A C 1
ATOM 792 O O . GLU A 1 99 ? 10.875 -15.383 3.98 1 94.94 99 GLU A O 1
ATOM 797 N N . ALA A 1 100 ? 9.438 -16.031 2.373 1 95.94 100 ALA A N 1
ATOM 798 C CA . ALA A 1 100 ? 8.281 -15.492 3.082 1 95.94 100 ALA A CA 1
ATOM 799 C C . ALA A 1 100 ? 8.109 -16.156 4.441 1 95.94 100 ALA A C 1
ATOM 801 O O . ALA A 1 100 ? 7.836 -15.492 5.441 1 95.94 100 ALA A O 1
ATOM 802 N N . PHE A 1 101 ? 8.336 -17.406 4.484 1 92.44 101 PHE A N 1
ATOM 803 C CA . PHE A 1 101 ? 8.211 -18.141 5.738 1 92.44 101 PHE A CA 1
ATOM 804 C C . PHE A 1 101 ? 9.336 -17.766 6.699 1 92.44 101 PHE A C 1
ATOM 806 O O . PHE A 1 101 ? 9.086 -17.531 7.883 1 92.44 101 PHE A O 1
ATOM 813 N N . GLN A 1 102 ? 10.5 -17.656 6.207 1 92.25 102 GLN A N 1
ATOM 814 C CA . GLN A 1 102 ? 11.656 -17.359 7.043 1 92.25 102 GLN A CA 1
ATOM 815 C C . GLN A 1 102 ? 11.578 -15.953 7.625 1 92.25 102 GLN A C 1
ATOM 817 O O . GLN A 1 102 ? 11.938 -15.734 8.781 1 92.25 102 GLN A O 1
ATOM 822 N N . ILE A 1 103 ? 11.086 -15.078 6.871 1 93.44 103 ILE A N 1
ATOM 823 C CA . ILE A 1 103 ? 11.133 -13.672 7.262 1 93.44 103 ILE A CA 1
ATOM 824 C C . ILE A 1 103 ? 9.906 -13.328 8.094 1 93.44 103 ILE A C 1
ATOM 826 O O . ILE A 1 103 ? 10 -12.586 9.078 1 93.44 103 ILE A O 1
ATOM 830 N N . ALA A 1 104 ? 8.742 -13.906 7.703 1 93.38 104 ALA A N 1
ATOM 831 C CA . ALA A 1 104 ? 7.516 -13.391 8.312 1 93.38 104 ALA A CA 1
ATOM 832 C C . ALA A 1 104 ? 6.641 -14.523 8.828 1 93.38 104 ALA A C 1
ATOM 834 O O . ALA A 1 104 ? 5.578 -14.289 9.406 1 93.38 104 ALA A O 1
ATOM 835 N N . MET A 1 105 ? 7.008 -15.766 8.586 1 91.25 105 MET A N 1
ATOM 836 C CA . MET A 1 105 ? 6.277 -16.953 9.039 1 91.25 105 MET A CA 1
ATOM 837 C C . MET A 1 105 ? 4.855 -16.953 8.492 1 91.25 105 MET A C 1
ATOM 839 O O . MET A 1 105 ? 3.904 -17.219 9.227 1 91.25 105 MET A O 1
ATOM 843 N N . VAL A 1 106 ? 4.707 -16.609 7.23 1 92.5 106 VAL A N 1
ATOM 844 C CA . VAL A 1 106 ? 3.393 -16.578 6.602 1 92.5 106 VAL A CA 1
ATOM 845 C C . VAL A 1 106 ? 3.219 -17.797 5.695 1 92.5 106 VAL A C 1
ATOM 847 O O . VAL A 1 106 ? 4.199 -18.438 5.309 1 92.5 106 VAL A O 1
ATOM 850 N N . ARG A 1 107 ? 1.979 -18.031 5.441 1 91.38 107 ARG A N 1
ATOM 851 C CA . ARG A 1 107 ? 1.641 -19.062 4.453 1 91.38 107 ARG A CA 1
ATOM 852 C C . ARG A 1 107 ? 1.654 -18.484 3.043 1 91.38 107 ARG A C 1
ATOM 854 O O . ARG A 1 107 ? 1.439 -17.281 2.855 1 91.38 107 ARG A O 1
ATOM 861 N N . SER A 1 108 ? 1.965 -19.375 2.109 1 95.62 108 SER A N 1
ATOM 862 C CA . SER A 1 108 ? 1.972 -18.922 0.722 1 95.62 108 SER A CA 1
ATOM 863 C C . SER A 1 108 ? 1.157 -19.859 -0.167 1 95.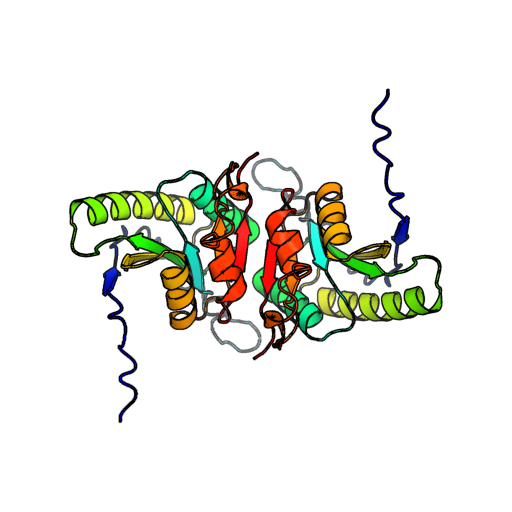62 108 SER A C 1
ATOM 865 O O . SER A 1 108 ? 1.16 -21.078 0.033 1 95.62 108 SER A O 1
ATOM 867 N N . GLN A 1 109 ? 0.438 -19.281 -1.012 1 96.69 109 GLN A N 1
ATOM 868 C CA . GLN A 1 109 ? -0.17 -19.922 -2.17 1 96.69 109 GLN A CA 1
ATOM 869 C C . GLN A 1 109 ? 0.308 -19.281 -3.471 1 96.69 109 GLN A C 1
ATOM 871 O O . GLN A 1 109 ? 0.718 -18.125 -3.482 1 96.69 109 GLN A O 1
ATOM 876 N N . ALA A 1 110 ? 0.269 -20.141 -4.527 1 97.75 110 ALA A N 1
ATOM 877 C CA . ALA A 1 110 ? 0.844 -19.625 -5.77 1 97.75 110 ALA A CA 1
ATOM 878 C C . ALA A 1 110 ? 0.056 -20.109 -6.98 1 97.75 110 ALA A C 1
ATOM 880 O O . ALA A 1 110 ? -0.424 -21.25 -7.004 1 97.75 110 ALA A O 1
ATOM 881 N N . ARG A 1 111 ? 0.007 -19.219 -7.988 1 97.06 111 ARG A N 1
ATOM 882 C CA . ARG A 1 111 ? -0.586 -19.641 -9.25 1 97.06 111 ARG A CA 1
ATOM 883 C C . ARG A 1 111 ? 0.016 -18.875 -10.422 1 97.06 111 ARG A C 1
ATOM 885 O O . ARG A 1 111 ? 0.48 -17.75 -10.258 1 97.06 111 ARG A O 1
ATOM 892 N N . ILE A 1 112 ? 0.001 -19.5 -11.539 1 97.88 112 ILE A N 1
ATOM 893 C CA . ILE A 1 112 ? 0.231 -18.812 -12.812 1 97.88 112 ILE A CA 1
ATOM 894 C C . ILE A 1 112 ? -1.101 -18.578 -13.516 1 97.88 112 ILE A C 1
ATOM 896 O O . ILE A 1 112 ? -2.01 -19.406 -13.438 1 97.88 112 ILE A O 1
ATOM 900 N N . VAL A 1 113 ? -1.232 -17.453 -14.133 1 98 113 VAL A N 1
ATOM 901 C CA . VAL A 1 113 ? -2.477 -17.062 -14.797 1 98 113 VAL A CA 1
ATOM 902 C C . VAL A 1 113 ? -2.176 -16.531 -16.188 1 98 113 VAL A C 1
ATOM 904 O O . VAL A 1 113 ? -1.258 -15.734 -16.375 1 98 113 VAL A O 1
ATOM 907 N N . GLU A 1 114 ? -2.895 -17.016 -17.125 1 97.56 114 GLU A N 1
ATOM 908 C CA . GLU A 1 114 ? -2.689 -16.594 -18.516 1 97.56 114 GLU A CA 1
ATOM 909 C C . GLU A 1 114 ? -3.279 -15.219 -18.766 1 97.56 114 GLU A C 1
ATOM 911 O O . GLU A 1 114 ? -4.418 -14.938 -18.391 1 97.56 114 GLU A O 1
ATOM 916 N N . GLY A 1 115 ? -2.471 -14.281 -19.406 1 95.88 115 GLY A N 1
ATOM 917 C CA . GLY A 1 115 ? -2.994 -12.992 -19.828 1 95.88 115 GLY A CA 1
ATOM 918 C C . GLY A 1 115 ? -2.055 -11.836 -19.516 1 95.88 115 GLY A C 1
ATOM 919 O O . GLY A 1 115 ? -0.904 -12.055 -19.125 1 95.88 115 GLY A O 1
ATOM 920 N N . ASP A 1 116 ? -2.52 -10.648 -19.812 1 93.62 116 ASP A N 1
ATOM 921 C CA . ASP A 1 116 ? -1.771 -9.438 -19.484 1 93.62 116 ASP A CA 1
ATOM 922 C C . ASP A 1 116 ? -1.677 -9.25 -17.969 1 93.62 116 ASP A C 1
ATOM 924 O O . ASP A 1 116 ? -2.664 -9.43 -17.25 1 93.62 116 ASP A O 1
ATOM 928 N N . ALA A 1 117 ? -0.577 -8.914 -17.594 1 95.38 117 ALA A N 1
ATOM 929 C CA . ALA A 1 117 ? -0.275 -8.867 -16.172 1 95.38 117 ALA A CA 1
ATOM 930 C C . ALA A 1 117 ? -1.262 -7.965 -15.43 1 95.38 117 ALA A C 1
ATOM 932 O O . ALA A 1 117 ? -1.782 -8.336 -14.375 1 95.38 117 ALA A O 1
ATOM 933 N N . GLY A 1 118 ? -1.519 -6.785 -15.984 1 95.12 118 GLY A N 1
ATOM 934 C CA . GLY A 1 118 ? -2.449 -5.879 -15.328 1 95.12 118 GLY A CA 1
ATOM 935 C C . GLY A 1 118 ? -3.84 -6.465 -15.172 1 95.12 118 GLY A C 1
ATOM 936 O O . GLY A 1 118 ? -4.441 -6.367 -14.102 1 95.12 118 GLY A O 1
ATOM 937 N N . MET A 1 119 ? -4.312 -7.094 -16.172 1 95.69 119 MET A N 1
ATOM 938 C CA . MET A 1 119 ? -5.633 -7.711 -16.156 1 95.69 119 MET A CA 1
ATOM 939 C C . MET A 1 119 ? -5.668 -8.891 -15.188 1 95.69 119 MET A C 1
ATOM 941 O O . MET A 1 119 ? -6.621 -9.047 -14.422 1 95.69 119 MET A O 1
ATOM 945 N N . VAL A 1 120 ? -4.645 -9.664 -15.227 1 96.88 120 VAL A N 1
ATOM 946 C CA . VAL A 1 120 ? -4.531 -10.844 -14.375 1 96.88 120 VAL A CA 1
ATOM 947 C C . VAL A 1 120 ? -4.559 -10.43 -12.906 1 96.88 120 VAL A C 1
ATOM 949 O O . VAL A 1 120 ? -5.305 -10.992 -12.109 1 96.88 120 VAL A O 1
ATOM 952 N N . ILE A 1 121 ? -3.801 -9.438 -12.578 1 97.62 121 ILE A N 1
ATOM 953 C CA . ILE A 1 121 ? -3.691 -8.977 -11.203 1 97.62 121 ILE A CA 1
ATOM 954 C C . ILE A 1 121 ? -5.043 -8.453 -10.727 1 97.62 121 ILE A C 1
ATOM 956 O O . ILE A 1 121 ? -5.496 -8.797 -9.625 1 97.62 121 ILE A O 1
ATOM 960 N N . CYS A 1 122 ? -5.715 -7.688 -11.547 1 96.75 122 CYS A N 1
ATOM 961 C CA . CYS A 1 122 ? -7.012 -7.137 -11.172 1 96.75 122 CYS A CA 1
ATOM 962 C C . CYS A 1 122 ? -8.047 -8.242 -11.008 1 96.75 122 CYS A C 1
ATOM 964 O O . CYS A 1 122 ? -8.867 -8.195 -10.086 1 96.75 122 CYS A O 1
ATOM 966 N N . ARG A 1 123 ? -7.957 -9.195 -11.875 1 97.06 123 ARG A N 1
ATOM 967 C CA . ARG A 1 123 ? -8.898 -10.312 -11.797 1 97.06 123 ARG A CA 1
ATOM 968 C C . ARG A 1 123 ? -8.664 -11.133 -10.531 1 97.06 123 ARG A C 1
ATOM 970 O O . ARG A 1 123 ? -9.625 -11.539 -9.867 1 97.06 123 ARG A O 1
ATOM 977 N N . GLU A 1 124 ? -7.441 -11.391 -10.227 1 97.75 124 GLU A N 1
ATOM 978 C CA . GLU A 1 124 ? -7.125 -12.125 -9.008 1 97.75 124 GLU A CA 1
ATOM 979 C C . GLU A 1 124 ? -7.555 -11.344 -7.766 1 97.75 124 GLU A C 1
ATOM 981 O O . GLU A 1 124 ? -8.016 -11.93 -6.785 1 97.75 124 GLU A O 1
ATOM 986 N N . ALA A 1 125 ? -7.395 -10.047 -7.809 1 97.88 125 ALA A N 1
ATOM 987 C CA . ALA A 1 125 ? -7.867 -9.203 -6.715 1 97.88 125 ALA A CA 1
ATOM 988 C C . ALA A 1 125 ? -9.375 -9.32 -6.543 1 97.88 125 ALA A C 1
ATOM 990 O O . ALA A 1 125 ? -9.883 -9.383 -5.418 1 97.88 125 ALA A O 1
ATOM 991 N N . GLU A 1 126 ? -10.047 -9.344 -7.637 1 97.19 126 GLU A N 1
ATOM 992 C CA . GLU A 1 126 ? -11.5 -9.461 -7.59 1 97.19 126 GLU A CA 1
ATOM 993 C C . GLU A 1 126 ? -11.93 -10.82 -7.031 1 97.19 126 GLU A C 1
ATOM 995 O O . GLU A 1 126 ? -12.914 -10.914 -6.301 1 97.19 126 GLU A O 1
ATOM 1000 N N . ARG A 1 127 ? -11.234 -11.781 -7.352 1 96.38 127 ARG A N 1
ATOM 1001 C CA . ARG A 1 127 ? -11.539 -13.141 -6.914 1 96.38 127 ARG A CA 1
ATOM 1002 C C . ARG A 1 127 ? -11.281 -13.305 -5.422 1 96.38 127 ARG A C 1
ATOM 1004 O O . ARG A 1 127 ? -12.102 -13.867 -4.699 1 96.38 127 ARG A O 1
ATOM 1011 N N . LEU A 1 128 ? -10.172 -12.75 -4.93 1 97 128 LEU A N 1
ATOM 1012 C CA . LEU A 1 128 ? -9.703 -13.039 -3.58 1 97 128 LEU A CA 1
ATOM 1013 C C . LEU A 1 128 ? -10.164 -11.969 -2.598 1 97 128 LEU A C 1
ATOM 1015 O O . LEU A 1 128 ? -10.188 -12.203 -1.387 1 97 128 LEU A O 1
ATOM 1019 N N . LYS A 1 129 ? -10.438 -10.734 -3.162 1 97.31 129 LYS A N 1
ATOM 1020 C CA . LYS A 1 129 ? -10.734 -9.562 -2.338 1 97.31 129 LYS A CA 1
ATOM 1021 C C . LYS A 1 129 ? -9.727 -9.422 -1.202 1 97.31 129 LYS A C 1
ATOM 1023 O O . LYS A 1 129 ? -10.102 -9.336 -0.032 1 97.31 129 LYS A O 1
ATOM 1028 N N . PRO A 1 130 ? -8.453 -9.352 -1.562 1 98.12 130 PRO A N 1
ATOM 1029 C CA . PRO A 1 130 ? -7.387 -9.312 -0.561 1 98.12 130 PRO A CA 1
ATOM 1030 C C . PRO A 1 130 ? -7.348 -8 0.213 1 98.12 130 PRO A C 1
ATOM 1032 O O . PRO A 1 130 ? -7.969 -7.02 -0.199 1 98.12 130 PRO A O 1
ATOM 1035 N N . ALA A 1 131 ? -6.617 -8.031 1.338 1 98 131 ALA A N 1
ATOM 1036 C CA . ALA A 1 131 ? -6.387 -6.801 2.084 1 98 131 ALA A CA 1
ATOM 1037 C C . ALA A 1 131 ? -5.574 -5.805 1.261 1 98 131 ALA A C 1
ATOM 1039 O O . ALA A 1 131 ? -5.719 -4.59 1.422 1 98 131 ALA A O 1
ATOM 1040 N N . ALA A 1 132 ? -4.762 -6.402 0.358 1 98.62 132 ALA A N 1
ATOM 1041 C CA . ALA A 1 132 ? -3.955 -5.535 -0.498 1 98.62 132 ALA A CA 1
ATOM 1042 C C . ALA A 1 132 ? -3.373 -6.316 -1.673 1 98.62 132 ALA A C 1
ATOM 1044 O O . ALA A 1 132 ? -3.24 -7.543 -1.608 1 98.62 132 ALA A O 1
ATOM 1045 N N . VAL A 1 133 ? -3.066 -5.57 -2.705 1 98.69 133 VAL A N 1
ATOM 1046 C CA . VAL A 1 133 ? -2.266 -6.039 -3.832 1 98.69 133 VAL A CA 1
ATOM 1047 C C . VAL A 1 133 ? -0.917 -5.32 -3.84 1 98.69 133 VAL A C 1
ATOM 1049 O O . VAL A 1 133 ? -0.863 -4.09 -3.896 1 98.69 133 VAL A O 1
ATOM 1052 N N . VAL A 1 134 ? 0.171 -6.078 -3.832 1 98.75 134 VAL A N 1
ATOM 1053 C CA . VAL A 1 134 ? 1.519 -5.52 -3.799 1 98.75 134 VAL A CA 1
ATOM 1054 C C . VAL A 1 134 ? 2.232 -5.809 -5.117 1 98.75 134 VAL A C 1
ATOM 1056 O O . VAL A 1 134 ? 2.219 -6.945 -5.602 1 98.75 134 VAL A O 1
ATOM 1059 N N . MET A 1 135 ? 2.844 -4.785 -5.695 1 97.25 135 MET A N 1
ATOM 1060 C CA . MET A 1 135 ? 3.598 -4.965 -6.934 1 97.25 135 MET A CA 1
ATOM 1061 C C . MET A 1 135 ? 4.77 -3.988 -7.004 1 97.25 135 MET A C 1
ATOM 1063 O O . MET A 1 135 ? 4.766 -2.959 -6.324 1 97.25 135 MET A O 1
ATOM 1067 N N . GLY A 1 136 ? 5.805 -4.375 -7.707 1 94.94 136 GLY A N 1
ATOM 1068 C CA . GLY A 1 136 ? 6.93 -3.494 -7.977 1 94.94 136 GLY A CA 1
ATOM 1069 C C . GLY A 1 136 ? 6.754 -2.674 -9.242 1 94.94 136 GLY A C 1
ATOM 1070 O O . GLY A 1 136 ? 5.898 -2.982 -10.07 1 94.94 136 GLY A O 1
ATOM 1071 N N . THR A 1 137 ? 7.5 -1.527 -9.258 1 82.69 137 THR A N 1
ATOM 1072 C CA . THR A 1 137 ? 7.527 -0.764 -10.5 1 82.69 137 THR A CA 1
ATOM 1073 C C . THR A 1 137 ? 8.578 -1.325 -11.453 1 82.69 137 THR A C 1
ATOM 1075 O O . THR A 1 137 ? 9.539 -1.959 -11.023 1 82.69 137 THR A O 1
ATOM 1078 N N . ARG A 1 138 ? 8.281 -1.305 -12.602 1 60.06 138 ARG A N 1
ATOM 1079 C CA . ARG A 1 138 ? 9.312 -1.693 -13.547 1 60.06 138 ARG A CA 1
ATOM 1080 C C . ARG A 1 138 ? 10.391 -0.616 -13.656 1 60.06 138 ARG A C 1
ATOM 1082 O O . ARG A 1 138 ? 10.125 0.557 -13.383 1 60.06 138 ARG A O 1
ATOM 1089 N N . GLY A 1 139 ? 11.703 -0.829 -13.594 1 51.47 139 GLY A N 1
ATOM 1090 C CA . GLY A 1 139 ? 12.867 0.022 -13.781 1 51.47 139 GLY A CA 1
ATOM 1091 C C . GLY A 1 139 ? 12.539 1.336 -14.469 1 51.47 139 GLY A C 1
ATOM 1092 O O . GLY A 1 139 ? 11.383 1.6 -14.797 1 51.47 139 GLY A O 1
ATOM 1093 N N . ARG A 1 140 ? 13.625 2.109 -14.805 1 43.38 140 ARG A N 1
ATOM 1094 C CA . ARG A 1 140 ? 13.836 3.451 -15.336 1 43.38 140 ARG A CA 1
ATOM 1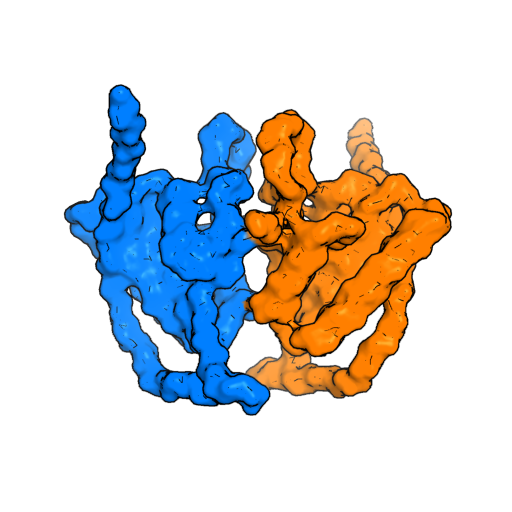095 C C . ARG A 1 140 ? 12.844 3.764 -16.453 1 43.38 140 ARG A C 1
ATOM 1097 O O . ARG A 1 140 ? 12.648 4.926 -16.812 1 43.38 140 ARG A O 1
ATOM 1104 N N . ASN A 1 141 ? 12.867 2.934 -17.484 1 42.25 141 ASN A N 1
ATOM 1105 C CA . ASN A 1 141 ? 12.398 3.516 -18.734 1 42.25 141 ASN A CA 1
ATOM 1106 C C . ASN A 1 141 ? 10.891 3.721 -18.734 1 42.25 141 ASN A C 1
ATOM 1108 O O . ASN A 1 141 ? 10.18 3.119 -19.531 1 42.25 141 ASN A O 1
ATOM 1112 N N . LEU A 1 142 ? 10.43 3.76 -17.625 1 44 142 LEU A N 1
ATOM 1113 C CA . LEU A 1 142 ? 8.992 3.971 -17.531 1 44 142 LEU A CA 1
ATOM 1114 C C . LEU A 1 142 ? 8.531 5.047 -18.516 1 44 142 LEU A C 1
ATOM 1116 O O . LEU A 1 142 ? 7.336 5.305 -18.641 1 44 142 LEU A O 1
ATOM 1120 N N . MET A 1 143 ? 9.406 6 -18.672 1 41.78 143 MET A N 1
ATOM 1121 C CA . MET A 1 143 ? 8.961 7.098 -19.516 1 41.78 143 MET A CA 1
ATOM 1122 C C . MET A 1 143 ? 8.336 6.57 -20.812 1 41.78 143 MET A C 1
ATOM 1124 O O . MET A 1 143 ? 7.793 7.336 -21.609 1 41.78 143 MET A O 1
ATOM 1128 N N . GLN A 1 144 ? 9 5.461 -21.25 1 37.38 144 GLN A N 1
ATOM 1129 C CA . GLN A 1 144 ? 8.602 5.367 -22.641 1 37.38 144 GLN A CA 1
ATOM 1130 C C . GLN A 1 144 ? 7.082 5.285 -22.781 1 37.38 144 GLN A C 1
ATOM 1132 O O . GLN A 1 144 ? 6.473 6.0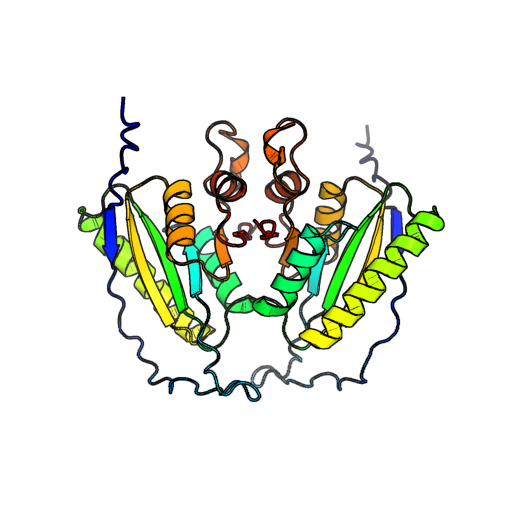78 -23.5 1 37.38 144 GLN A O 1
ATOM 1137 N N . SER A 1 145 ? 6.461 3.973 -23.219 1 37.22 145 SER A N 1
ATOM 1138 C CA . SER A 1 145 ? 5.23 3.961 -24 1 37.22 145 SER A CA 1
ATOM 1139 C C . SER A 1 145 ? 4.016 4.27 -23.141 1 37.22 145 SER A C 1
ATOM 1141 O O . SER A 1 145 ? 3.633 3.461 -22.281 1 37.22 145 SER A O 1
ATOM 1143 N N . VAL A 1 146 ? 3.953 5.418 -22.516 1 42.78 146 VAL A N 1
ATOM 1144 C CA . VAL A 1 146 ? 2.768 6.078 -21.969 1 42.78 146 VAL A CA 1
ATOM 1145 C C . VAL A 1 146 ? 1.512 5.461 -22.594 1 42.78 146 VAL A C 1
ATOM 1147 O O . VAL A 1 146 ? 0.439 5.492 -21.984 1 42.78 146 VAL A O 1
ATOM 1150 N N . LEU A 1 147 ? 1.593 5.172 -23.781 1 41.34 147 LEU A N 1
ATOM 1151 C CA . LEU A 1 147 ? 0.371 4.762 -24.469 1 41.34 147 LEU A CA 1
ATOM 1152 C C . LEU A 1 147 ? -0.193 3.484 -23.844 1 41.34 147 LEU A C 1
ATOM 1154 O O . LEU A 1 147 ? -1.412 3.318 -23.766 1 41.34 147 LEU A O 1
ATOM 1158 N N . ARG A 1 148 ? 0.673 2.355 -23.812 1 49.38 148 ARG A N 1
ATOM 1159 C CA . ARG A 1 148 ? 0.07 1.154 -23.234 1 49.38 148 ARG A CA 1
ATOM 1160 C C . ARG A 1 148 ? 0.378 1.043 -21.75 1 49.38 148 ARG A C 1
ATOM 1162 O O . ARG A 1 148 ? 1.544 1.002 -21.344 1 49.38 148 ARG A O 1
ATOM 1169 N N . GLY A 1 149 ? -0.108 1.807 -20.953 1 60.5 149 GLY A N 1
ATOM 1170 C CA . GLY A 1 149 ? -0.095 1.97 -19.516 1 60.5 149 GLY A CA 1
ATOM 1171 C C . GLY A 1 149 ? 0.602 0.833 -18.781 1 60.5 149 GLY A C 1
ATOM 1172 O O . GLY A 1 149 ? 0.688 -0.281 -19.312 1 60.5 149 GLY A O 1
ATOM 1173 N N . SER A 1 150 ? 1.685 0.998 -18.016 1 81.5 150 SER A N 1
ATOM 1174 C CA . SER A 1 150 ? 2.377 0.006 -17.203 1 81.5 150 SER A CA 1
ATOM 1175 C C . SER A 1 150 ? 1.391 -0.833 -16.391 1 81.5 150 SER A C 1
ATOM 1177 O O . SER A 1 150 ? 0.21 -0.491 -16.297 1 81.5 150 SER A O 1
ATOM 1179 N N . VAL A 1 151 ? 1.852 -2.119 -16.188 1 89.5 151 VAL A N 1
ATOM 1180 C CA . VAL A 1 151 ? 1.056 -2.992 -15.336 1 89.5 151 VAL A CA 1
ATOM 1181 C C . VAL A 1 151 ? 0.555 -2.213 -14.117 1 89.5 151 VAL A C 1
ATOM 1183 O O . VAL A 1 151 ? -0.625 -2.289 -13.766 1 89.5 151 VAL A O 1
ATOM 1186 N N . GLY A 1 152 ? 1.472 -1.412 -13.57 1 90.75 152 GLY A N 1
ATOM 1187 C CA . GLY A 1 152 ? 1.095 -0.603 -12.422 1 90.75 152 GLY A CA 1
ATOM 1188 C C . GLY A 1 152 ? 0.009 0.409 -12.734 1 90.75 152 GLY A C 1
ATOM 1189 O O . GLY A 1 152 ? -0.915 0.603 -11.945 1 90.75 152 GLY A O 1
ATOM 1190 N N . GLU A 1 153 ? 0.096 0.995 -13.891 1 87.81 153 GLU A N 1
ATOM 1191 C CA . GLU A 1 153 ? -0.905 1.978 -14.289 1 87.81 153 GLU A CA 1
ATOM 1192 C C . GLU A 1 153 ? -2.262 1.318 -14.523 1 87.81 153 GLU A C 1
ATOM 1194 O O . GLU A 1 153 ? -3.297 1.863 -14.141 1 87.81 153 GLU A O 1
ATOM 1199 N N . TYR A 1 154 ? -2.195 0.224 -15.219 1 90.38 154 TYR A N 1
ATOM 1200 C CA . TYR A 1 154 ? -3.447 -0.491 -15.445 1 90.38 154 TYR A CA 1
ATOM 1201 C C . TYR A 1 154 ? -4.125 -0.83 -14.117 1 90.38 154 TYR A C 1
ATOM 1203 O O . TYR A 1 154 ? -5.316 -0.563 -13.945 1 90.38 154 TYR A O 1
ATOM 1211 N N . CYS A 1 155 ? -3.369 -1.379 -13.195 1 92.94 155 CYS A N 1
ATOM 1212 C CA . CYS A 1 155 ? -3.928 -1.743 -11.898 1 92.94 155 CYS A CA 1
ATOM 1213 C C . CYS A 1 155 ? -4.418 -0.509 -11.148 1 92.94 155 CYS A C 1
ATOM 1215 O O . CYS A 1 155 ? -5.453 -0.554 -10.484 1 92.94 155 CYS A O 1
ATOM 1217 N N . PHE A 1 156 ? -3.676 0.545 -11.352 1 88.12 156 PHE A N 1
ATOM 1218 C CA . PHE A 1 156 ? -4.055 1.812 -10.742 1 88.12 156 PHE A CA 1
ATOM 1219 C C . PHE A 1 156 ? -5.453 2.229 -11.18 1 88.12 156 PHE A C 1
ATOM 1221 O O . PHE A 1 156 ? -6.262 2.676 -10.359 1 88.12 156 PHE A O 1
ATOM 1228 N N . HIS A 1 157 ? -5.77 1.977 -12.289 1 88.38 157 HIS A N 1
ATOM 1229 C CA . HIS A 1 157 ? -7.023 2.465 -12.852 1 88.38 157 HIS A CA 1
ATOM 1230 C C . HIS A 1 157 ? -8.133 1.434 -12.695 1 88.38 157 HIS A C 1
ATOM 1232 O O . HIS A 1 157 ? -9.312 1.79 -12.625 1 88.38 157 HIS A O 1
ATOM 1238 N N . HIS A 1 158 ? -7.742 0.212 -12.531 1 91.38 158 HIS A N 1
ATOM 1239 C CA . HIS A 1 158 ? -8.781 -0.785 -12.758 1 91.38 158 HIS A CA 1
ATOM 1240 C C . HIS A 1 158 ? -8.977 -1.665 -11.523 1 91.38 158 HIS A C 1
ATOM 1242 O O . HIS A 1 158 ? -9.977 -2.377 -11.414 1 91.38 158 HIS A O 1
ATOM 1248 N N . CYS A 1 159 ? -7.973 -1.688 -10.656 1 93.44 159 CYS A N 1
ATOM 1249 C CA . CYS A 1 159 ? -8.117 -2.518 -9.461 1 93.44 159 CYS A CA 1
ATOM 1250 C C . CYS A 1 159 ? -8.961 -1.815 -8.406 1 93.44 159 CYS A C 1
ATOM 1252 O O . CYS A 1 159 ? -8.484 -0.913 -7.723 1 93.44 159 CYS A O 1
ATOM 1254 N N . LYS A 1 160 ? -10.156 -2.244 -8.25 1 92.06 160 LYS A N 1
ATOM 1255 C CA . LYS A 1 160 ? -11.078 -1.58 -7.328 1 92.06 160 LYS A CA 1
ATOM 1256 C C . LYS A 1 160 ? -11.375 -2.457 -6.117 1 92.06 160 LYS A C 1
ATOM 1258 O O . LYS A 1 160 ? -11.914 -1.981 -5.117 1 92.06 160 LYS A O 1
ATOM 1263 N N . ALA A 1 161 ? -10.969 -3.703 -6.215 1 94.69 161 ALA A N 1
ATOM 1264 C CA . ALA A 1 161 ? -11.352 -4.688 -5.207 1 94.69 161 ALA A CA 1
ATOM 1265 C C . ALA A 1 161 ? -10.461 -4.578 -3.969 1 94.69 161 ALA A C 1
ATOM 1267 O O . ALA A 1 161 ? -10.797 -5.117 -2.91 1 94.69 161 ALA A O 1
ATOM 1268 N N . ALA A 1 162 ? -9.297 -3.885 -4.145 1 96.56 162 ALA A N 1
ATOM 1269 C CA . ALA A 1 162 ? -8.336 -3.812 -3.045 1 96.56 162 ALA A CA 1
ATOM 1270 C C . ALA A 1 162 ? -7.375 -2.643 -3.232 1 96.56 162 ALA A C 1
ATOM 1272 O O . ALA A 1 162 ? -7.129 -2.207 -4.359 1 96.56 162 ALA A O 1
ATOM 1273 N N . PRO A 1 163 ? -6.828 -2.127 -2.145 1 97.69 163 PRO A N 1
ATOM 1274 C CA . PRO A 1 163 ? -5.727 -1.175 -2.283 1 97.69 163 PRO A CA 1
ATOM 1275 C C . PRO A 1 163 ? -4.551 -1.744 -3.074 1 97.69 163 PRO A C 1
ATOM 1277 O O . PRO A 1 163 ? -4.215 -2.922 -2.928 1 97.69 163 PRO A O 1
ATOM 1280 N N . VAL A 1 164 ? -3.992 -0.921 -3.922 1 97.25 164 VAL A N 1
ATOM 1281 C CA . VAL A 1 164 ? -2.803 -1.281 -4.684 1 97.25 164 VAL A CA 1
ATOM 1282 C C . VAL A 1 164 ? -1.573 -0.614 -4.07 1 97.25 164 VAL A C 1
ATOM 1284 O O . VAL A 1 164 ? -1.566 0.598 -3.842 1 97.25 164 VAL A O 1
ATOM 1287 N N . ILE A 1 165 ? -0.576 -1.418 -3.779 1 98.25 165 ILE A N 1
ATOM 1288 C CA . ILE A 1 165 ? 0.689 -0.943 -3.229 1 98.25 165 ILE A CA 1
ATOM 1289 C C . ILE A 1 165 ? 1.781 -1.033 -4.293 1 98.25 165 ILE A C 1
ATOM 1291 O O . ILE A 1 165 ? 2.135 -2.129 -4.734 1 98.25 165 ILE A O 1
ATOM 1295 N N . ILE A 1 166 ? 2.256 0.087 -4.652 1 95.94 166 ILE A N 1
ATOM 1296 C CA . ILE A 1 166 ? 3.311 0.171 -5.66 1 95.94 166 ILE A CA 1
ATOM 1297 C C . ILE A 1 166 ? 4.648 0.449 -4.98 1 95.94 166 ILE A C 1
ATOM 1299 O O . ILE A 1 166 ? 4.848 1.519 -4.398 1 95.94 166 ILE A O 1
ATOM 1303 N N . VAL A 1 167 ? 5.578 -0.438 -5.117 1 96.94 167 VAL A N 1
ATOM 1304 C CA . VAL A 1 167 ? 6.895 -0.327 -4.496 1 96.94 167 VAL A CA 1
ATOM 1305 C C . VAL A 1 167 ? 7.926 0.086 -5.543 1 96.94 167 VAL A C 1
ATOM 1307 O O . VAL A 1 167 ? 8.188 -0.654 -6.496 1 96.94 167 VAL A O 1
ATOM 1310 N N . PRO A 1 168 ? 8.43 1.258 -5.34 1 92.25 168 PRO A N 1
ATOM 1311 C CA . PRO A 1 168 ? 9.438 1.69 -6.309 1 92.25 168 PRO A CA 1
ATOM 1312 C C . PRO A 1 168 ? 10.68 0.801 -6.305 1 92.25 168 PRO A C 1
ATOM 1314 O O . PRO A 1 168 ? 11.016 0.204 -5.277 1 92.25 168 PRO A O 1
ATOM 1317 N N . GLY A 1 169 ? 11.234 0.693 -7.492 1 84.44 169 GLY A N 1
ATOM 1318 C CA . GLY A 1 169 ? 12.453 -0.087 -7.594 1 84.44 169 GLY A CA 1
ATOM 1319 C C . GLY A 1 169 ? 13.586 0.457 -6.742 1 84.44 169 GLY A C 1
ATOM 1320 O O . GLY A 1 169 ? 13.508 1.58 -6.238 1 84.44 169 GLY A O 1
ATOM 1321 N N . LYS A 1 170 ? 14.617 -0.418 -6.434 1 71.69 170 LYS A N 1
ATOM 1322 C CA . LYS A 1 170 ? 15.797 0.012 -5.695 1 71.69 170 LYS A CA 1
ATOM 1323 C C . LYS A 1 170 ? 16.641 0.979 -6.52 1 71.69 170 LYS A C 1
ATOM 1325 O O . LYS A 1 170 ? 16.844 0.764 -7.715 1 71.69 170 LYS A O 1
ATOM 1330 N N . GLY A 1 171 ? 16.5 2.369 -6.309 1 55.62 171 GLY A N 1
ATOM 1331 C CA . GLY A 1 171 ? 17.422 3.248 -7.008 1 55.62 171 GLY A CA 1
ATOM 1332 C C . GLY A 1 171 ? 18.875 2.795 -6.91 1 55.62 171 GLY A C 1
ATOM 1333 O O . GLY A 1 171 ? 19.203 1.972 -6.059 1 55.62 171 GLY A O 1
ATOM 1334 N N . MET B 1 1 ? 25.719 30.516 -16.641 1 29.06 1 MET B N 1
ATOM 1335 C CA . MET B 1 1 ? 24.281 30.656 -16.406 1 29.06 1 MET B CA 1
ATOM 1336 C C . MET B 1 1 ? 23.812 29.625 -15.375 1 29.06 1 MET B C 1
ATOM 1338 O O . MET B 1 1 ? 23.938 28.422 -15.578 1 29.06 1 MET B O 1
ATOM 1342 N N . GLU B 1 2 ? 23.953 29.859 -14.031 1 35.44 2 GLU B N 1
ATOM 1343 C CA . GLU B 1 2 ? 23.625 29 -12.898 1 35.44 2 GLU B CA 1
ATOM 1344 C C . GLU B 1 2 ? 22.156 28.578 -12.938 1 35.44 2 GLU B C 1
ATOM 1346 O O . GLU B 1 2 ? 21.266 29.406 -13.164 1 35.44 2 GLU B O 1
ATOM 1351 N N . THR B 1 3 ? 21.844 27.469 -13.344 1 37.34 3 THR B N 1
ATOM 1352 C CA . THR B 1 3 ? 20.469 26.969 -13.273 1 37.34 3 THR B CA 1
ATOM 1353 C C . THR B 1 3 ? 19.844 27.297 -11.93 1 37.34 3 THR B C 1
ATOM 1355 O O . THR B 1 3 ? 20.312 26.844 -10.883 1 37.34 3 THR B O 1
ATOM 1358 N N . VAL B 1 4 ? 19.406 28.484 -11.688 1 35.06 4 VAL B N 1
ATOM 1359 C CA . VAL B 1 4 ? 18.594 28.844 -10.531 1 35.06 4 VAL B CA 1
ATOM 1360 C C . VAL B 1 4 ? 17.516 27.766 -10.312 1 35.06 4 VAL B C 1
ATOM 1362 O O . VAL B 1 4 ? 16.594 27.641 -11.109 1 35.06 4 VAL B O 1
ATOM 1365 N N . GLN B 1 5 ? 17.844 26.562 -9.938 1 41.91 5 GLN B N 1
ATOM 1366 C CA . GLN B 1 5 ? 16.797 25.719 -9.383 1 41.91 5 GLN B CA 1
ATOM 1367 C C . GLN B 1 5 ? 15.805 26.547 -8.555 1 41.91 5 GLN B C 1
ATOM 1369 O O . GLN B 1 5 ? 16.156 27.062 -7.5 1 41.91 5 GLN B O 1
ATOM 1374 N N . GLU B 1 6 ? 15.055 27.406 -9.055 1 40.06 6 GLU B N 1
ATOM 1375 C CA . GLU B 1 6 ? 13.984 28.078 -8.328 1 40.06 6 GLU B CA 1
ATOM 1376 C C . GLU B 1 6 ? 13.461 27.203 -7.184 1 40.06 6 GLU B C 1
ATOM 1378 O O . GLU B 1 6 ? 12.898 26.141 -7.418 1 40.06 6 GLU B O 1
ATOM 1383 N N . GLU B 1 7 ? 14.141 27.062 -6.07 1 46.5 7 GLU B N 1
ATOM 1384 C CA . GLU B 1 7 ? 13.688 26.438 -4.832 1 46.5 7 GLU B CA 1
ATOM 1385 C C . GLU B 1 7 ? 12.227 26.766 -4.543 1 46.5 7 GLU B C 1
ATOM 1387 O O . GLU B 1 7 ? 11.906 27.922 -4.219 1 46.5 7 GLU B O 1
ATOM 1392 N N . VAL B 1 8 ? 11.344 26.391 -5.352 1 54.75 8 VAL B N 1
ATOM 1393 C CA . VAL B 1 8 ? 9.945 26.578 -4.988 1 54.75 8 VAL B CA 1
ATOM 1394 C C . VAL B 1 8 ? 9.797 26.531 -3.469 1 54.75 8 VAL B C 1
ATOM 1396 O O . VAL B 1 8 ? 10.258 25.594 -2.816 1 54.75 8 VAL B O 1
ATOM 1399 N N . GLU B 1 9 ? 9.766 27.656 -2.875 1 64.19 9 GLU B N 1
ATOM 1400 C CA . GLU B 1 9 ? 9.602 27.922 -1.449 1 64.19 9 GLU B CA 1
ATOM 1401 C C . GLU B 1 9 ? 8.617 26.938 -0.815 1 64.19 9 GLU B C 1
ATOM 1403 O O . GLU B 1 9 ? 7.469 26.828 -1.252 1 64.19 9 GLU B O 1
ATOM 1408 N N . TYR B 1 10 ? 9.141 25.875 -0.278 1 78.94 10 TYR B N 1
ATOM 1409 C CA . TYR B 1 10 ? 8.422 24.906 0.539 1 78.94 10 TYR B CA 1
ATOM 1410 C C . TYR B 1 10 ? 7.863 25.562 1.795 1 78.94 10 TYR B C 1
ATOM 1412 O O . TYR B 1 10 ? 8.594 25.797 2.758 1 78.94 10 TYR B O 1
ATOM 1420 N N . SER B 1 11 ? 6.492 26.016 1.704 1 92.62 11 SER B N 1
ATOM 1421 C CA . SER B 1 11 ? 5.801 26.625 2.834 1 92.62 11 SER B CA 1
ATOM 1422 C C . SER B 1 11 ? 4.93 25.609 3.564 1 92.62 11 SER B C 1
ATOM 1424 O O . SER B 1 11 ? 4.078 24.969 2.951 1 92.62 11 SER B O 1
ATOM 1426 N N . TRP B 1 12 ? 5.219 25.422 4.812 1 95.06 12 TRP B N 1
ATOM 1427 C CA . TRP B 1 12 ? 4.461 24.484 5.621 1 95.06 12 TRP B CA 1
ATOM 1428 C C . TRP B 1 12 ? 4.242 25.016 7.031 1 95.06 12 TRP B C 1
ATOM 1430 O O . TRP B 1 12 ? 4.898 25.969 7.445 1 95.06 12 TRP B O 1
ATOM 1440 N N . ARG B 1 13 ? 3.223 24.453 7.691 1 95.88 13 ARG B N 1
ATOM 1441 C CA . ARG B 1 13 ? 2.926 24.781 9.086 1 95.88 13 ARG B CA 1
ATOM 1442 C C . ARG B 1 13 ? 2.508 23.516 9.852 1 95.88 13 ARG B C 1
ATOM 1444 O O . ARG B 1 13 ? 1.651 22.766 9.391 1 95.88 13 ARG B O 1
ATOM 1451 N N . GLU B 1 14 ? 3.221 23.344 10.961 1 94.06 14 GLU B N 1
ATOM 1452 C CA . GLU B 1 14 ? 2.85 22.234 11.836 1 94.06 14 GLU B CA 1
ATOM 1453 C C . GLU B 1 14 ? 1.462 22.438 12.43 1 94.06 14 GLU B C 1
ATOM 1455 O O . GLU B 1 14 ? 1.11 23.547 12.828 1 94.06 14 GLU B O 1
ATOM 1460 N N . VAL B 1 15 ? 0.74 21.359 12.414 1 91.06 15 VAL B N 1
ATOM 1461 C CA . VAL B 1 15 ? -0.551 21.391 13.094 1 91.06 15 VAL B CA 1
ATOM 1462 C C . VAL B 1 15 ? -0.419 20.766 14.477 1 91.06 15 VAL B C 1
ATOM 1464 O O . VAL B 1 15 ? -0.062 19.594 14.609 1 91.06 15 VAL B O 1
ATOM 1467 N N . VAL B 1 16 ? -0.679 21.469 15.484 1 86.31 16 VAL B N 1
ATOM 1468 C CA . VAL B 1 16 ? -0.538 21 16.859 1 86.31 16 VAL B CA 1
ATOM 1469 C C . VAL B 1 16 ? -1.709 20.094 17.219 1 86.31 16 VAL B C 1
ATOM 1471 O O . VAL B 1 16 ? -2.869 20.5 17.125 1 86.31 16 VAL B O 1
ATOM 1474 N N . LEU B 1 17 ? -1.392 18.875 17.484 1 89 17 LEU B N 1
ATOM 1475 C CA . LEU B 1 17 ? -2.395 17.891 17.891 1 89 17 LEU B CA 1
ATOM 1476 C C . LEU B 1 17 ? -2.41 17.719 19.406 1 89 17 LEU B C 1
ATOM 1478 O O . LEU B 1 17 ? -1.386 17.906 20.078 1 89 17 LEU B O 1
ATOM 1482 N N . PRO B 1 18 ? -3.646 17.453 19.922 1 77.62 18 PRO B N 1
ATOM 1483 C CA . PRO B 1 18 ? -3.672 17.203 21.359 1 77.62 18 PRO B CA 1
ATOM 1484 C C . PRO B 1 18 ? -2.816 16 21.766 1 77.62 18 PRO B C 1
ATOM 1486 O O . PRO B 1 18 ? -2.691 15.039 21 1 77.62 18 PRO B O 1
ATOM 1489 N N . ALA B 1 19 ? -1.923 16.203 22.703 1 69.44 19 ALA B N 1
ATOM 1490 C CA . ALA B 1 19 ? -1.109 15.094 23.188 1 69.44 19 ALA B CA 1
ATOM 1491 C C . ALA B 1 19 ? -1.984 13.922 23.641 1 69.44 19 ALA B C 1
ATOM 1493 O O . ALA B 1 19 ? -2.76 14.047 24.594 1 69.44 19 ALA B O 1
ATOM 1494 N N . LEU B 1 20 ? -2.465 13.203 22.734 1 62.88 20 LEU B N 1
ATOM 1495 C CA . LEU B 1 20 ? -3.141 11.984 23.156 1 62.88 20 LEU B CA 1
ATOM 1496 C C . LEU B 1 20 ? -2.164 11.039 23.844 1 62.88 20 LEU B C 1
ATOM 1498 O O . LEU B 1 20 ? -1.323 10.422 23.188 1 62.88 20 LEU B O 1
ATOM 1502 N N . ILE B 1 21 ? -1.301 11.578 24.797 1 51.84 21 ILE B N 1
ATOM 1503 C CA . ILE B 1 21 ? -0.128 10.984 25.422 1 51.84 21 ILE B CA 1
ATOM 1504 C C . ILE B 1 21 ? -0.44 9.555 25.859 1 51.84 21 ILE B C 1
ATOM 1506 O O . ILE B 1 21 ? -1.245 9.336 26.766 1 51.84 21 ILE B O 1
ATOM 1510 N N . PRO B 1 22 ? -0.75 8.578 25 1 46.56 22 PRO B N 1
ATOM 1511 C CA . PRO B 1 22 ? -0.507 7.41 25.859 1 46.56 22 PRO B CA 1
ATOM 1512 C C . PRO B 1 22 ? 0.913 7.371 26.406 1 46.56 22 PRO B C 1
ATOM 1514 O O . PRO B 1 22 ? 1.847 7.855 25.766 1 46.56 22 PRO B O 1
ATOM 1517 N N . VAL B 1 23 ? 1.116 7.691 27.719 1 43.53 23 VAL B N 1
ATOM 1518 C CA . VAL B 1 23 ? 2.379 7.277 28.328 1 43.53 23 VAL B CA 1
ATOM 1519 C C . VAL B 1 23 ? 2.848 5.965 27.703 1 43.53 23 VAL B C 1
ATOM 1521 O O . VAL B 1 23 ? 2.455 4.883 28.141 1 43.53 23 VAL B O 1
ATOM 1524 N N . VAL B 1 24 ? 2.504 5.715 26.531 1 44.75 24 VAL B N 1
ATOM 1525 C CA . VAL B 1 24 ? 3.006 4.41 26.109 1 44.75 24 VAL B CA 1
ATOM 1526 C C . VAL B 1 24 ? 4.52 4.348 26.312 1 44.75 24 VAL B C 1
ATOM 1528 O O . VAL B 1 24 ? 5.242 5.262 25.906 1 44.75 24 VAL B O 1
ATOM 1531 N N . GLN B 1 25 ? 4.895 3.719 27.328 1 44.09 25 GLN B N 1
ATOM 1532 C CA . GLN B 1 25 ? 6.281 3.34 27.578 1 44.09 25 GLN B CA 1
ATOM 1533 C C . GLN B 1 25 ? 7.027 3.084 26.266 1 44.09 25 GLN B C 1
ATOM 1535 O O . GLN B 1 25 ? 6.438 2.613 25.297 1 44.09 25 GLN B O 1
ATOM 1540 N N . GLU B 1 26 ? 7.934 4.07 25.922 1 46.88 26 GLU B N 1
ATOM 1541 C CA . GLU B 1 26 ? 8.852 3.775 24.828 1 46.88 26 GLU B CA 1
ATOM 1542 C C . GLU B 1 26 ? 8.898 2.279 24.531 1 46.88 26 GLU B C 1
ATOM 1544 O O . GLU B 1 26 ? 9.227 1.479 25.406 1 46.88 26 GLU B O 1
ATOM 1549 N N . PRO B 1 27 ? 7.961 1.744 23.891 1 43.5 27 PRO B N 1
ATOM 1550 C CA . PRO B 1 27 ? 8.086 0.296 23.719 1 43.5 27 PRO B CA 1
ATOM 1551 C C . PRO B 1 27 ? 9.531 -0.149 23.5 1 43.5 27 PRO B C 1
ATOM 1553 O O . PRO B 1 27 ? 10.211 0.374 22.609 1 43.5 27 PRO B O 1
ATOM 1556 N N . VAL B 1 28 ? 10.273 -0.395 24.531 1 44.31 28 VAL B N 1
ATOM 1557 C CA . VAL B 1 28 ? 11.594 -1.014 24.562 1 44.31 28 VAL B CA 1
ATOM 1558 C C . VAL B 1 28 ? 11.617 -2.223 23.625 1 44.31 28 VAL B C 1
ATOM 1560 O O . VAL B 1 28 ? 11.406 -3.355 24.062 1 44.31 28 VAL B O 1
ATOM 1563 N N . GLU B 1 29 ? 10.609 -2.48 22.719 1 43.53 29 GLU B N 1
ATOM 1564 C CA . GLU B 1 29 ? 10.984 -3.828 22.297 1 43.53 29 GLU B CA 1
ATOM 1565 C C . GLU B 1 29 ? 12.422 -3.867 21.781 1 43.53 29 GLU B C 1
ATOM 1567 O O . GLU B 1 29 ? 12.758 -3.172 20.828 1 43.53 29 GLU B O 1
ATOM 1572 N N . LEU B 1 30 ? 13.352 -4.023 22.656 1 41.19 30 LEU B N 1
ATOM 1573 C CA . LEU B 1 30 ? 14.727 -4.375 22.312 1 41.19 30 LEU B CA 1
ATOM 1574 C C . LEU B 1 30 ? 14.758 -5.434 21.219 1 41.19 30 LEU B C 1
ATOM 1576 O O . LEU B 1 30 ? 13.953 -6.367 21.219 1 41.19 30 LEU B O 1
ATOM 1580 N N . ASP B 1 31 ? 14.93 -5.012 19.984 1 43.06 31 ASP B N 1
ATOM 1581 C CA . ASP B 1 31 ? 15.258 -6.094 19.062 1 43.06 31 ASP B CA 1
ATOM 1582 C C . ASP B 1 31 ? 16.188 -7.113 19.719 1 43.06 31 ASP B C 1
ATOM 1584 O O . ASP B 1 31 ? 17.188 -6.746 20.328 1 43.06 31 ASP B O 1
ATOM 1588 N N . ARG B 1 32 ? 15.695 -8.219 20 1 41.62 32 ARG B N 1
ATOM 1589 C CA . ARG B 1 32 ? 16.453 -9.258 20.688 1 41.62 32 ARG B CA 1
ATOM 1590 C C . ARG B 1 32 ? 17.906 -9.242 20.266 1 41.62 32 ARG B C 1
ATOM 1592 O O . ARG B 1 32 ? 18.812 -9.414 21.094 1 41.62 32 ARG B O 1
ATOM 1599 N N . GLU B 1 33 ? 18.109 -9.406 18.969 1 42.25 33 GLU B N 1
ATOM 1600 C CA . GLU B 1 33 ? 19.5 -9.664 18.609 1 42.25 33 GLU B CA 1
ATOM 1601 C C . GLU B 1 33 ? 20.344 -8.406 18.734 1 42.25 33 GLU B C 1
ATOM 1603 O O . GLU B 1 33 ? 21.5 -8.469 19.172 1 42.25 33 GLU B O 1
ATOM 1608 N N . THR B 1 34 ? 19.891 -7.223 17.984 1 45.59 34 THR B N 1
ATOM 1609 C CA . THR B 1 34 ? 20.891 -6.16 17.984 1 45.59 34 THR B CA 1
ATOM 1610 C C . THR B 1 34 ? 20.656 -5.184 19.141 1 45.59 34 THR B C 1
ATOM 1612 O O . THR B 1 34 ? 21.531 -4.406 19.5 1 45.59 34 THR B O 1
ATOM 1615 N N . GLY B 1 35 ? 19.828 -5.395 20.109 1 42.06 35 GLY B N 1
ATOM 1616 C CA . GLY B 1 35 ? 19.547 -4.473 21.203 1 42.06 35 GLY B CA 1
ATOM 1617 C C . GLY B 1 35 ? 18.938 -3.164 20.734 1 42.06 35 GLY B C 1
ATOM 1618 O O . GLY B 1 35 ? 18.859 -2.205 21.5 1 42.06 35 GLY B O 1
ATOM 1619 N N . GLU B 1 36 ? 19.125 -2.869 19.422 1 42.94 36 GLU B N 1
ATOM 1620 C CA . GLU B 1 36 ? 18.703 -1.552 18.938 1 42.94 36 GLU B CA 1
ATOM 1621 C C . GLU B 1 36 ? 17.188 -1.419 18.938 1 42.94 36 GLU B C 1
ATOM 1623 O O . GLU B 1 36 ? 16.484 -2.389 18.672 1 42.94 36 GLU B O 1
ATOM 1628 N N . ARG B 1 37 ? 16.656 -0.602 19.672 1 45.53 37 ARG B N 1
ATOM 1629 C CA . ARG B 1 37 ? 15.258 -0.211 19.797 1 45.53 37 ARG B CA 1
ATOM 1630 C C . ARG B 1 37 ? 14.555 -0.215 18.453 1 45.53 37 ARG B C 1
ATOM 1632 O O . ARG B 1 37 ? 15.023 0.423 17.5 1 45.53 37 ARG B O 1
ATOM 1639 N N . ARG B 1 38 ? 13.922 -1.269 18.031 1 52.38 38 ARG B N 1
ATOM 1640 C CA . ARG B 1 38 ? 13.219 -1.214 16.75 1 52.38 38 ARG B CA 1
ATOM 1641 C C . ARG B 1 38 ? 12.438 0.085 16.609 1 52.38 38 ARG B C 1
ATOM 1643 O O . ARG B 1 38 ? 11.516 0.348 17.391 1 52.38 38 ARG B O 1
ATOM 1650 N N . ARG B 1 39 ? 13.07 1.31 16.281 1 67.06 39 ARG B N 1
ATOM 1651 C CA . ARG B 1 39 ? 12.445 2.611 16.094 1 67.06 39 ARG B CA 1
ATOM 1652 C C . ARG B 1 39 ? 11.195 2.498 15.234 1 67.06 39 ARG B C 1
ATOM 1654 O O . ARG B 1 39 ? 11.148 1.695 14.297 1 67.06 39 ARG B O 1
ATOM 1661 N N . GLY B 1 40 ? 9.93 2.85 15.781 1 88.38 40 GLY B N 1
ATOM 1662 C CA . GLY B 1 40 ? 8.68 2.895 15.031 1 88.38 40 GLY B CA 1
ATOM 1663 C C . GLY B 1 40 ? 8.852 3.432 13.617 1 88.38 40 GLY B C 1
ATOM 1664 O O . GLY B 1 40 ? 9.852 4.098 13.32 1 88.38 40 GLY B O 1
ATOM 1665 N N . ARG B 1 41 ? 8.156 3.002 12.789 1 96.12 41 ARG B N 1
ATOM 1666 C CA . ARG B 1 41 ? 8.172 3.447 11.398 1 96.12 41 ARG B CA 1
ATOM 1667 C C . ARG B 1 41 ? 7.387 4.742 11.234 1 96.12 41 ARG B C 1
ATOM 1669 O O . ARG B 1 41 ? 6.496 5.043 12.023 1 96.12 41 ARG B O 1
ATOM 1676 N N . ASP B 1 42 ? 7.801 5.48 10.258 1 97.69 42 ASP B N 1
ATOM 1677 C CA . ASP B 1 42 ? 7.004 6.617 9.805 1 97.69 42 ASP B CA 1
ATOM 1678 C C . ASP B 1 42 ? 6.105 6.23 8.633 1 97.69 42 ASP B C 1
ATOM 1680 O O . ASP B 1 42 ? 6.562 5.613 7.672 1 97.69 42 ASP B O 1
ATOM 1684 N N . ILE B 1 43 ? 4.832 6.594 8.727 1 98.62 43 ILE B N 1
ATOM 1685 C CA . ILE B 1 43 ? 3.854 6.395 7.668 1 98.62 43 ILE B CA 1
ATOM 1686 C C . ILE B 1 43 ? 3.191 7.727 7.32 1 98.62 43 ILE B C 1
ATOM 1688 O O . ILE B 1 43 ? 2.703 8.43 8.203 1 98.62 43 ILE B O 1
ATOM 1692 N N . VAL B 1 44 ? 3.248 8.07 6.027 1 98.81 44 VAL B N 1
ATOM 1693 C CA . VAL B 1 44 ? 2.582 9.289 5.59 1 98.81 44 VAL B CA 1
ATOM 1694 C C . VAL B 1 44 ? 1.169 8.969 5.109 1 98.81 44 VAL B C 1
ATOM 1696 O O . VAL B 1 44 ? 0.969 8.031 4.336 1 98.81 44 VAL B O 1
ATOM 1699 N N . VAL B 1 45 ? 0.219 9.711 5.59 1 98.81 45 VAL B N 1
ATOM 1700 C CA . VAL B 1 45 ? -1.156 9.617 5.113 1 98.81 45 VAL B CA 1
ATOM 1701 C C . VAL B 1 45 ? -1.606 10.977 4.582 1 98.81 45 VAL B C 1
ATOM 1703 O O . VAL B 1 45 ? -1.627 11.969 5.32 1 98.81 45 VAL B O 1
ATOM 1706 N N . ALA B 1 46 ? -1.912 11.031 3.273 1 98.38 46 ALA B N 1
ATOM 1707 C CA . ALA B 1 46 ? -2.512 12.227 2.686 1 98.38 46 ALA B CA 1
ATOM 1708 C C . ALA B 1 46 ? -3.977 12.367 3.098 1 98.38 46 ALA B C 1
ATOM 1710 O O . ALA B 1 46 ? -4.785 11.469 2.836 1 98.38 46 ALA B O 1
ATOM 1711 N N . VAL B 1 47 ? -4.309 13.508 3.697 1 97.75 47 VAL B N 1
ATOM 1712 C CA . VAL B 1 47 ? -5.672 13.641 4.203 1 97.75 47 VAL B CA 1
ATOM 1713 C C . VAL B 1 47 ? -6.297 14.922 3.662 1 97.75 47 VAL B C 1
ATOM 1715 O O . VAL B 1 47 ? -5.594 15.898 3.379 1 97.75 47 VAL B O 1
ATOM 1718 N N . ASP B 1 48 ? -7.492 14.852 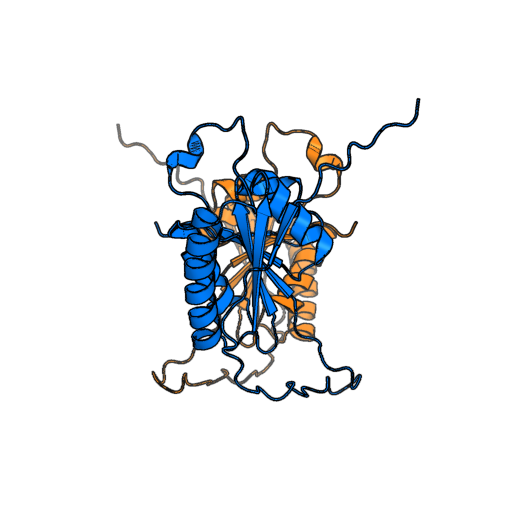3.436 1 95.38 48 ASP B N 1
ATOM 1719 C CA . ASP B 1 48 ? -8.32 16.016 3.125 1 95.38 48 ASP B CA 1
ATOM 1720 C C . ASP B 1 48 ? -9.703 15.883 3.756 1 95.38 48 ASP B C 1
ATOM 1722 O O . ASP B 1 48 ? -9.922 15.031 4.621 1 95.38 48 ASP B O 1
ATOM 1726 N N . HIS B 1 49 ? -10.594 16.672 3.445 1 94.69 49 HIS B N 1
ATOM 1727 C CA . HIS B 1 49 ? -11.891 16.719 4.113 1 94.69 49 HIS B CA 1
ATOM 1728 C C . HIS B 1 49 ? -12.875 15.75 3.469 1 94.69 49 HIS B C 1
ATOM 1730 O O . HIS B 1 49 ? -14.039 15.672 3.873 1 94.69 49 HIS B O 1
ATOM 1736 N N . GLY B 1 50 ? -12.438 14.969 2.484 1 91.62 50 GLY B N 1
ATOM 1737 C CA . GLY B 1 50 ? -13.312 14.023 1.813 1 91.62 50 GLY B CA 1
ATOM 1738 C C . GLY B 1 50 ? -13.352 12.664 2.484 1 91.62 50 GLY B C 1
ATOM 1739 O O . GLY B 1 50 ? -12.453 12.32 3.26 1 91.62 50 GLY B O 1
ATOM 1740 N N . PRO B 1 51 ? -14.336 11.828 2.184 1 93.06 51 PRO B N 1
ATOM 1741 C CA . PRO B 1 51 ? -14.508 10.523 2.82 1 93.06 51 PRO B CA 1
ATOM 1742 C C . PRO B 1 51 ? -13.453 9.508 2.385 1 93.06 51 PRO B C 1
ATOM 1744 O O . PRO B 1 51 ? -13.133 8.578 3.131 1 93.06 51 PRO B O 1
ATOM 1747 N N . ASN B 1 52 ? -12.852 9.672 1.224 1 93.5 52 ASN B N 1
ATOM 1748 C CA . ASN B 1 52 ? -11.922 8.672 0.701 1 93.5 52 ASN B CA 1
ATOM 1749 C C . ASN B 1 52 ? -10.594 8.703 1.445 1 93.5 52 ASN B C 1
ATOM 1751 O O . ASN B 1 52 ? -9.953 7.664 1.625 1 93.5 52 ASN B O 1
ATOM 1755 N N . SER B 1 53 ? -10.188 9.922 1.835 1 94.75 53 SER B N 1
ATOM 1756 C CA . SER B 1 53 ? -8.945 9.984 2.6 1 94.75 53 SER B CA 1
ATOM 1757 C C . SER B 1 53 ? -9.117 9.367 3.984 1 94.75 53 SER B C 1
ATOM 1759 O O . SER B 1 53 ? -8.195 8.742 4.512 1 94.75 53 SER B O 1
ATOM 1761 N N . ARG B 1 54 ? -10.305 9.539 4.574 1 96.06 54 ARG B N 1
ATOM 1762 C CA . ARG B 1 54 ? -10.57 8.898 5.859 1 96.06 54 ARG B CA 1
ATOM 1763 C C . ARG B 1 54 ? -10.625 7.383 5.719 1 96.06 54 ARG B C 1
ATOM 1765 O O . ARG B 1 54 ? -10.125 6.656 6.582 1 96.06 54 ARG B O 1
ATOM 1772 N N . HIS B 1 55 ? -11.242 6.953 4.688 1 96.38 55 HIS B N 1
ATOM 1773 C CA . HIS B 1 55 ? -11.266 5.52 4.41 1 96.38 55 HIS B CA 1
ATOM 1774 C C . HIS B 1 55 ? -9.859 4.961 4.262 1 96.38 55 HIS B C 1
ATOM 1776 O O . HIS B 1 55 ? -9.555 3.883 4.781 1 96.38 55 HIS B O 1
ATOM 1782 N N . ALA B 1 56 ? -9.016 5.719 3.592 1 97.62 56 ALA B N 1
ATOM 1783 C CA . ALA B 1 56 ? -7.625 5.305 3.42 1 97.62 56 ALA B CA 1
ATOM 1784 C C . ALA B 1 56 ? -6.906 5.234 4.762 1 97.62 56 ALA B C 1
ATOM 1786 O O . ALA B 1 56 ? -6.145 4.297 5.016 1 97.62 56 ALA B O 1
ATOM 1787 N N . LEU B 1 57 ? -7.172 6.207 5.59 1 98.06 57 LEU B N 1
ATOM 1788 C CA . LEU B 1 57 ? -6.598 6.176 6.934 1 98.06 57 LEU B CA 1
ATOM 1789 C C . LEU B 1 57 ? -7.051 4.93 7.688 1 98.06 57 LEU B C 1
ATOM 1791 O O . LEU B 1 57 ? -6.234 4.23 8.289 1 98.06 57 LEU B O 1
ATOM 1795 N N . HIS B 1 58 ? -8.273 4.613 7.648 1 97.69 58 HIS B N 1
ATOM 1796 C CA . HIS B 1 58 ? -8.789 3.457 8.367 1 97.69 58 HIS B CA 1
ATOM 1797 C C . HIS B 1 58 ? -8.164 2.164 7.855 1 97.69 58 HIS B C 1
ATOM 1799 O O . HIS B 1 58 ? -7.828 1.277 8.641 1 97.69 58 HIS B O 1
ATOM 1805 N N . TRP B 1 59 ? -8.023 2.092 6.633 1 97.56 59 TRP B N 1
ATOM 1806 C CA . TRP B 1 59 ? -7.34 0.927 6.086 1 97.56 59 TRP B CA 1
ATOM 1807 C C . TRP B 1 59 ? -5.934 0.801 6.668 1 97.56 59 TRP B C 1
ATOM 1809 O O . TRP B 1 59 ? -5.512 -0.289 7.062 1 97.56 59 TRP B O 1
ATOM 1819 N N . ALA B 1 60 ? -5.199 1.956 6.625 1 98.62 60 ALA B N 1
ATOM 1820 C CA . ALA B 1 60 ? -3.834 1.941 7.148 1 98.62 60 ALA B CA 1
ATOM 1821 C C . ALA B 1 60 ? -3.812 1.509 8.609 1 98.62 60 ALA B C 1
ATOM 1823 O O . ALA B 1 60 ? -2.951 0.726 9.023 1 98.62 60 ALA B O 1
ATOM 1824 N N . LEU B 1 61 ? -4.773 1.962 9.367 1 97.75 61 LEU B N 1
ATOM 1825 C CA . LEU B 1 61 ? -4.836 1.66 10.789 1 97.75 61 LEU B CA 1
ATOM 1826 C C . LEU B 1 61 ? -5.102 0.176 11.023 1 97.75 61 LEU B C 1
ATOM 1828 O O . LEU B 1 61 ? -4.551 -0.42 11.953 1 97.75 61 LEU B O 1
ATOM 1832 N N . VAL B 1 62 ? -5.836 -0.419 10.172 1 96.75 62 VAL B N 1
ATOM 1833 C CA . VAL B 1 62 ? -6.262 -1.805 10.344 1 96.75 62 VAL B CA 1
ATOM 1834 C C . VAL B 1 62 ? -5.215 -2.744 9.75 1 96.75 62 VAL B C 1
ATOM 1836 O O . VAL B 1 62 ? -4.91 -3.789 10.336 1 96.75 62 VAL B O 1
ATOM 1839 N N . HIS B 1 63 ? -4.609 -2.34 8.688 1 97.06 63 HIS B N 1
ATOM 1840 C CA . HIS B 1 63 ? -3.863 -3.342 7.934 1 97.06 63 HIS B CA 1
ATOM 1841 C C . HIS B 1 63 ? -2.367 -3.043 7.949 1 97.06 63 HIS B C 1
ATOM 1843 O O . HIS B 1 63 ? -1.547 -3.947 7.785 1 97.06 63 HIS B O 1
ATOM 1849 N N . LEU B 1 64 ? -1.964 -1.789 8.133 1 98.12 64 LEU B N 1
ATOM 1850 C CA . LEU B 1 64 ? -0.572 -1.41 7.914 1 98.12 64 LEU B CA 1
ATOM 1851 C C . LEU B 1 64 ? 0.1 -1.04 9.234 1 98.12 64 LEU B C 1
ATOM 1853 O O . LEU B 1 64 ? 1.212 -1.493 9.516 1 98.12 64 LEU B O 1
ATOM 1857 N N . CYS B 1 65 ? -0.563 -0.288 10.078 1 96.19 65 CYS B N 1
ATOM 1858 C CA . CYS B 1 65 ? 0.034 0.288 11.273 1 96.19 65 CYS B CA 1
ATOM 1859 C C . CYS B 1 65 ? 0.323 -0.79 12.312 1 96.19 65 CYS B C 1
ATOM 1861 O O . CYS B 1 65 ? -0.383 -1.798 12.383 1 96.19 65 CYS B O 1
ATOM 1863 N N . ARG B 1 66 ? 1.391 -0.565 13.055 1 92.81 66 ARG B N 1
ATOM 1864 C CA . ARG B 1 66 ? 1.819 -1.345 14.219 1 92.81 66 ARG B CA 1
ATOM 1865 C C . ARG B 1 66 ? 2.127 -0.438 15.398 1 92.81 66 ARG B C 1
ATOM 1867 O O . ARG B 1 66 ? 2.256 0.777 15.242 1 92.81 66 ARG B O 1
ATOM 1874 N N . LEU B 1 67 ? 2.365 -1.229 16.359 1 87.62 67 LEU B N 1
ATOM 1875 C CA . LEU B 1 67 ? 2.707 -0.489 17.578 1 87.62 67 LEU B CA 1
ATOM 1876 C C . LEU B 1 67 ? 3.979 0.327 17.375 1 87.62 67 LEU B C 1
ATOM 1878 O O . LEU B 1 67 ? 4.91 -0.125 16.703 1 87.62 67 LEU B O 1
ATOM 1882 N N . ALA B 1 68 ? 4.023 1.549 17.812 1 90.25 68 ALA B N 1
ATOM 1883 C CA . ALA B 1 68 ? 5.184 2.434 17.844 1 90.25 68 ALA B CA 1
ATOM 1884 C C . ALA B 1 68 ? 5.305 3.223 16.531 1 90.25 68 ALA B C 1
ATOM 1886 O O . ALA B 1 68 ? 6.152 4.109 16.422 1 90.25 68 ALA B O 1
ATOM 1887 N N . ASP B 1 69 ? 4.508 2.863 15.555 1 94.94 69 ASP B N 1
ATOM 1888 C CA . ASP B 1 69 ? 4.52 3.666 14.328 1 94.94 69 ASP B CA 1
ATOM 1889 C C . ASP B 1 69 ? 4.137 5.113 14.625 1 94.94 69 ASP B C 1
ATOM 1891 O O . ASP B 1 69 ? 3.461 5.398 15.609 1 94.94 69 ASP B O 1
ATOM 1895 N N . THR B 1 70 ? 4.621 5.973 13.789 1 95.12 70 THR B N 1
ATOM 1896 C CA . THR B 1 70 ? 4.184 7.363 13.766 1 95.12 70 THR B CA 1
ATOM 1897 C C . THR B 1 70 ? 3.471 7.684 12.453 1 95.12 70 THR B C 1
ATOM 1899 O O . THR B 1 70 ? 4.043 7.527 11.375 1 95.12 70 THR B O 1
ATOM 1902 N N . LEU B 1 71 ? 2.234 8.148 12.57 1 97.06 71 LEU B N 1
ATOM 1903 C CA . LEU B 1 71 ? 1.467 8.586 11.406 1 97.06 71 LEU B CA 1
ATOM 1904 C C . LEU B 1 71 ? 1.659 10.078 11.156 1 97.06 71 LEU B C 1
ATOM 1906 O O . LEU B 1 71 ? 1.469 10.891 12.062 1 97.06 71 LEU B O 1
ATOM 1910 N N . HIS B 1 72 ? 2.086 10.352 9.969 1 98.06 72 HIS B N 1
ATOM 1911 C CA . HIS B 1 72 ? 2.215 11.742 9.547 1 98.06 72 HIS B CA 1
ATOM 1912 C C . HIS B 1 72 ? 1.061 12.156 8.641 1 98.06 72 HIS B C 1
ATOM 1914 O O . HIS B 1 72 ? 1.023 11.773 7.465 1 98.06 72 HIS B O 1
ATOM 1920 N N . PHE B 1 73 ? 0.12 12.953 9.195 1 98.56 73 PHE B N 1
ATOM 1921 C CA . PHE B 1 73 ? -0.949 13.523 8.383 1 98.56 73 PHE B CA 1
ATOM 1922 C C . PHE B 1 73 ? -0.435 14.695 7.559 1 98.56 73 PHE B C 1
ATOM 1924 O O . PHE B 1 73 ? 0.162 15.625 8.094 1 98.56 73 PHE B O 1
ATOM 1931 N N . VAL B 1 74 ? -0.642 14.641 6.273 1 98.62 74 VAL B N 1
ATOM 1932 C CA . VAL B 1 74 ? -0.256 15.711 5.367 1 98.62 74 VAL B CA 1
ATOM 1933 C C . VAL B 1 74 ? -1.488 16.234 4.633 1 98.62 74 VAL B C 1
ATOM 1935 O O . VAL B 1 74 ? -2.203 15.469 3.982 1 98.62 74 VAL B O 1
ATOM 1938 N N . HIS B 1 75 ? -1.703 17.469 4.746 1 98.38 75 HIS B N 1
ATOM 1939 C CA . HIS B 1 75 ? -2.811 18.125 4.066 1 98.38 75 HIS B CA 1
ATOM 1940 C C . HIS B 1 75 ? -2.314 19.297 3.209 1 98.38 75 HIS B C 1
ATOM 1942 O O . HIS B 1 75 ? -1.761 20.266 3.732 1 98.38 75 HIS B O 1
ATOM 1948 N N . ALA B 1 76 ? -2.469 19.172 1.883 1 97.56 76 ALA B N 1
ATOM 1949 C CA . ALA B 1 76 ? -2.09 20.234 0.949 1 97.56 76 ALA B CA 1
ATOM 1950 C C . ALA B 1 76 ? -3.115 21.359 0.953 1 97.56 76 ALA B C 1
ATOM 1952 O O . ALA B 1 76 ? -4.32 21.109 0.875 1 97.56 76 ALA B O 1
ATOM 1953 N N . VAL B 1 77 ? -2.621 22.578 1.047 1 97.31 77 VAL B N 1
ATOM 1954 C CA . VAL B 1 77 ? -3.51 23.734 1.128 1 97.31 77 VAL B CA 1
ATOM 1955 C C . VAL B 1 77 ? -3.018 24.828 0.186 1 97.31 77 VAL B C 1
ATOM 1957 O O . VAL B 1 77 ? -1.887 24.766 -0.304 1 97.31 77 VAL B O 1
ATOM 1960 N N . SER B 1 78 ? -3.871 25.75 -0.061 1 95.56 78 SER B N 1
ATOM 1961 C CA . SER B 1 78 ? -3.512 26.859 -0.931 1 95.56 78 SER B CA 1
ATOM 1962 C C . SER B 1 78 ? -2.582 27.844 -0.219 1 95.56 78 SER B C 1
ATOM 1964 O O . SER B 1 78 ? -1.721 28.453 -0.85 1 95.56 78 SER B O 1
ATOM 1966 N N . SER B 1 79 ? -2.795 28.016 1.082 1 96.5 79 SER B N 1
ATOM 1967 C CA . SER B 1 79 ? -1.972 28.906 1.885 1 96.5 79 SER B CA 1
ATOM 1968 C C . SER B 1 79 ? -1.911 28.453 3.338 1 96.5 79 SER B C 1
ATOM 1970 O O . SER B 1 79 ? -2.947 28.234 3.969 1 96.5 79 SER B O 1
ATOM 1972 N N . VAL B 1 80 ? -0.687 28.438 3.822 1 96.56 80 VAL B N 1
ATOM 1973 C CA . VAL B 1 80 ? -0.516 28 5.207 1 96.56 80 VAL B CA 1
ATOM 1974 C C . VAL B 1 80 ? -0.765 29.172 6.148 1 96.56 80 VAL B C 1
ATOM 1976 O O . VAL B 1 80 ? -0.874 29 7.363 1 96.56 80 VAL B O 1
ATOM 1979 N N . GLN B 1 81 ? -0.919 30.375 5.609 1 96.06 81 GLN B N 1
ATOM 1980 C CA . GLN B 1 81 ? -1.11 31.562 6.418 1 96.06 81 GLN B CA 1
ATOM 1981 C C . GLN B 1 81 ? -2.594 31.844 6.664 1 96.06 81 GLN B C 1
ATOM 1983 O O . GLN B 1 81 ? -2.949 32.656 7.5 1 96.06 81 GLN B O 1
ATOM 1988 N N . ASN B 1 82 ? -3.438 31.172 5.934 1 96.62 82 ASN B N 1
ATOM 1989 C CA . ASN B 1 82 ? -4.879 31.328 6.109 1 96.62 82 ASN B CA 1
ATOM 1990 C C . ASN B 1 82 ? -5.367 30.641 7.387 1 96.62 82 ASN B C 1
ATOM 1992 O O . ASN B 1 82 ? -5.441 29.422 7.453 1 96.62 82 ASN B O 1
ATOM 1996 N N . GLU B 1 83 ? -5.812 31.375 8.312 1 96.62 83 GLU B N 1
ATOM 1997 C CA . GLU B 1 83 ? -6.152 30.859 9.641 1 96.62 83 GLU B CA 1
ATOM 1998 C C . GLU B 1 83 ? -7.414 30 9.586 1 96.62 83 GLU B C 1
ATOM 2000 O O . GLU B 1 83 ? -7.551 29.047 10.359 1 96.62 83 GLU B O 1
ATOM 2005 N N . VAL B 1 84 ? -8.359 30.359 8.734 1 97.12 84 VAL B N 1
ATOM 2006 C CA . VAL B 1 84 ? -9.57 29.578 8.602 1 97.12 84 VAL B CA 1
ATOM 2007 C C . VAL B 1 84 ? -9.227 28.172 8.102 1 97.12 84 VAL B C 1
ATOM 2009 O O . VAL B 1 84 ? -9.719 27.172 8.641 1 97.12 84 VAL B O 1
ATOM 2012 N N . VAL B 1 85 ? -8.383 28.125 7.102 1 95.94 85 VAL B N 1
ATOM 2013 C CA . VAL B 1 85 ? -7.945 26.844 6.551 1 95.94 85 VAL B CA 1
ATOM 2014 C C . VAL B 1 85 ? -7.16 26.078 7.605 1 95.94 85 VAL B C 1
ATOM 2016 O O . VAL B 1 85 ? -7.348 24.859 7.758 1 95.94 85 VAL B O 1
ATOM 2019 N N . TYR B 1 86 ? -6.312 26.766 8.305 1 96.12 86 TYR B N 1
ATOM 2020 C CA . TYR B 1 86 ? -5.539 26.109 9.352 1 96.12 86 TYR B CA 1
ATOM 2021 C C . TYR B 1 86 ? -6.453 25.484 10.398 1 96.12 86 TYR B C 1
ATOM 2023 O O . TYR B 1 86 ? -6.285 24.312 10.766 1 96.12 86 TYR B O 1
ATOM 2031 N N . GLU B 1 87 ? -7.379 26.25 10.883 1 96.31 87 GLU B N 1
ATOM 2032 C CA . GLU B 1 87 ? -8.266 25.781 11.945 1 96.31 87 GLU B CA 1
ATOM 2033 C C . GLU B 1 87 ? -9.094 24.578 11.484 1 96.31 87 GLU B C 1
ATOM 2035 O O . GLU B 1 87 ? -9.281 23.625 12.234 1 96.31 87 GLU B O 1
ATOM 2040 N N . ALA B 1 88 ? -9.617 24.672 10.305 1 97.38 88 ALA B N 1
ATOM 2041 C CA . ALA B 1 88 ? -10.367 23.547 9.758 1 97.38 88 ALA B CA 1
ATOM 2042 C C . ALA B 1 88 ? -9.492 22.297 9.641 1 97.38 88 ALA B C 1
ATOM 2044 O O . ALA B 1 88 ? -9.938 21.188 9.961 1 97.38 88 ALA B O 1
ATOM 2045 N N . SER B 1 89 ? -8.258 22.531 9.18 1 96.88 89 SER B N 1
ATOM 2046 C CA . SER B 1 89 ? -7.328 21.406 9.055 1 96.88 89 SER B CA 1
ATOM 2047 C C . SER B 1 89 ? -6.957 20.844 10.422 1 96.88 89 SER B C 1
ATOM 2049 O O . SER B 1 89 ? -6.824 19.625 10.57 1 96.88 89 SER B O 1
ATOM 2051 N N . GLN B 1 90 ? -6.75 21.703 11.352 1 95.38 90 GLN B N 1
ATOM 2052 C CA . GLN B 1 90 ? -6.438 21.266 12.711 1 95.38 90 GLN B CA 1
ATOM 2053 C C . GLN B 1 90 ? -7.559 20.406 13.281 1 95.38 90 GLN B C 1
ATOM 2055 O O . GLN B 1 90 ? -7.301 19.344 13.867 1 95.38 90 GLN B O 1
ATOM 2060 N N . GLN B 1 91 ? -8.758 20.844 13.125 1 96.5 91 GLN B N 1
ATOM 2061 C CA . GLN B 1 91 ? -9.898 20.078 13.609 1 96.5 91 GLN B CA 1
ATOM 2062 C C . GLN B 1 91 ? -9.953 18.703 12.938 1 96.5 91 GLN B C 1
ATOM 2064 O O . GLN B 1 91 ? -10.18 17.688 13.609 1 96.5 91 GLN B O 1
ATOM 2069 N N . LEU B 1 92 ? -9.789 18.672 11.672 1 97.25 92 LEU B N 1
ATOM 2070 C CA . LEU B 1 92 ? -9.75 17.422 10.922 1 97.25 92 LEU B CA 1
ATOM 2071 C C . LEU B 1 92 ? -8.688 16.484 11.469 1 97.25 92 LEU B C 1
ATOM 2073 O O . LEU B 1 92 ? -8.984 15.344 11.82 1 97.25 92 LEU B O 1
ATOM 2077 N N . MET B 1 93 ? -7.488 17.016 11.594 1 97.44 93 MET B N 1
ATOM 2078 C CA . MET B 1 93 ? -6.355 16.156 11.938 1 97.44 93 MET B CA 1
ATOM 2079 C C . MET B 1 93 ? -6.41 15.742 13.398 1 97.44 93 MET B C 1
ATOM 2081 O O . MET B 1 93 ? -5.934 14.672 13.766 1 97.44 93 MET B O 1
ATOM 2085 N N . GLU B 1 94 ? -7.008 16.562 14.25 1 95.75 94 GLU B N 1
ATOM 2086 C CA . GLU B 1 94 ? -7.254 16.156 15.633 1 95.75 94 GLU B CA 1
ATOM 2087 C C . GLU B 1 94 ? -8.203 14.969 15.695 1 95.75 94 GLU B C 1
ATOM 2089 O O . GLU B 1 94 ? -7.965 14.016 16.438 1 95.75 94 GLU B O 1
ATOM 2094 N N . THR B 1 95 ? -9.25 15.07 14.961 1 96.38 95 THR B N 1
ATOM 2095 C CA . THR B 1 95 ? -10.211 13.969 14.914 1 96.38 95 THR B CA 1
ATOM 2096 C C . THR B 1 95 ? -9.547 12.688 14.422 1 96.38 95 THR B C 1
ATOM 2098 O O . THR B 1 95 ? -9.734 11.625 15.008 1 96.38 95 THR B O 1
ATOM 2101 N N . LEU B 1 96 ? -8.75 12.82 13.414 1 97.19 96 LEU B N 1
ATOM 2102 C CA . LEU B 1 96 ? -8.07 11.664 12.844 1 97.19 96 LEU B CA 1
ATOM 2103 C C . LEU B 1 96 ? -7.051 11.094 13.82 1 97.19 96 LEU B C 1
ATOM 2105 O O . LEU B 1 96 ? -6.887 9.875 13.914 1 97.19 96 LEU B O 1
ATOM 2109 N N . ALA B 1 97 ? -6.398 11.984 14.516 1 96.06 97 ALA B N 1
ATOM 2110 C CA . ALA B 1 97 ? -5.398 11.539 15.477 1 96.06 97 ALA B CA 1
ATOM 2111 C C . ALA B 1 97 ? -6.043 10.734 16.609 1 96.06 97 ALA B C 1
ATOM 2113 O O . ALA B 1 97 ? -5.488 9.727 17.062 1 96.06 97 ALA B O 1
ATOM 2114 N N . VAL B 1 98 ? -7.152 11.148 17.047 1 94.62 98 VAL B N 1
ATOM 2115 C CA . VAL B 1 98 ? -7.879 10.445 18.094 1 94.62 98 VAL B CA 1
ATOM 2116 C C . VAL B 1 98 ? -8.281 9.055 17.594 1 94.62 98 VAL B C 1
ATOM 2118 O O . VAL B 1 98 ? -8.094 8.062 18.297 1 94.62 98 VAL B O 1
ATOM 2121 N N . GLU B 1 99 ? -8.781 9 16.422 1 94.81 99 GLU B N 1
ATOM 2122 C CA . GLU B 1 99 ? -9.141 7.719 15.828 1 94.81 99 GLU B CA 1
ATOM 2123 C C . GLU B 1 99 ? -7.93 6.797 15.719 1 94.81 99 GLU B C 1
ATOM 2125 O O . GLU B 1 99 ? -8.016 5.609 16.031 1 94.81 99 GLU B O 1
ATOM 2130 N N . ALA B 1 100 ? -6.855 7.375 15.273 1 95.81 100 ALA B N 1
ATOM 2131 C CA . ALA B 1 100 ? -5.637 6.594 15.094 1 95.81 100 ALA B CA 1
ATOM 2132 C C . ALA B 1 100 ? -5.16 5.996 16.422 1 95.81 100 ALA B C 1
ATOM 2134 O O . ALA B 1 100 ? -4.762 4.832 16.469 1 95.81 100 ALA B O 1
ATOM 2135 N N . PHE B 1 101 ? -5.262 6.742 17.422 1 92.25 101 PHE B N 1
ATOM 2136 C CA . PHE B 1 101 ? -4.848 6.266 18.734 1 92.25 101 PHE B CA 1
ATOM 2137 C C . PHE B 1 101 ? -5.797 5.188 19.25 1 92.25 101 PHE B C 1
ATOM 2139 O O . PHE B 1 101 ? -5.355 4.152 19.766 1 92.25 101 PHE B O 1
ATOM 2146 N N . GLN B 1 102 ? -7.039 5.383 19.078 1 92.12 102 GLN B N 1
ATOM 2147 C CA . GLN B 1 102 ? -8.039 4.457 19.578 1 92.12 102 GLN B CA 1
ATOM 2148 C C . GLN B 1 102 ? -7.98 3.121 18.844 1 92.12 102 GLN B C 1
ATOM 2150 O O . GLN B 1 102 ? -8.133 2.062 19.469 1 92.12 102 GLN B O 1
ATOM 2155 N N . ILE B 1 103 ? -7.711 3.178 17.625 1 93.25 103 ILE B N 1
ATOM 2156 C CA . ILE B 1 103 ? -7.809 1.978 16.812 1 93.25 103 ILE B CA 1
ATOM 2157 C C . ILE B 1 103 ? -6.48 1.226 16.828 1 93.25 103 ILE B C 1
ATOM 2159 O O . ILE B 1 103 ? -6.457 -0.006 16.891 1 93.25 103 ILE B O 1
ATOM 2163 N N . ALA B 1 104 ? -5.359 2.002 16.812 1 93.19 104 ALA B N 1
ATOM 2164 C CA . ALA B 1 104 ? -4.094 1.316 16.578 1 93.19 104 ALA B CA 1
ATOM 2165 C C . ALA B 1 104 ? -3.045 1.72 17.609 1 93.19 104 ALA B C 1
ATOM 2167 O O . ALA B 1 104 ? -1.918 1.219 17.578 1 93.19 104 ALA B O 1
ATOM 2168 N N . MET B 1 105 ? -3.346 2.668 18.453 1 91.06 105 MET B N 1
ATOM 2169 C CA . MET B 1 105 ? -2.445 3.137 19.516 1 91.06 105 MET B CA 1
ATOM 2170 C C . MET B 1 105 ? -1.15 3.676 18.922 1 91.06 105 MET B C 1
ATOM 2172 O O . MET B 1 105 ? -0.062 3.371 19.406 1 91.06 105 MET B O 1
ATOM 2176 N N . VAL B 1 106 ? -1.269 4.441 17.844 1 92.38 106 VAL B N 1
ATOM 2177 C CA . VAL B 1 106 ? -0.097 5.012 17.188 1 92.38 106 VAL B CA 1
ATOM 2178 C C . VAL B 1 106 ? 0.016 6.496 17.531 1 92.38 106 VAL B C 1
ATOM 2180 O O . VAL B 1 106 ? -0.958 7.113 17.969 1 92.38 106 VAL B O 1
ATOM 2183 N N . ARG B 1 107 ? 1.205 6.953 17.312 1 91.25 107 ARG B N 1
ATOM 2184 C CA . ARG B 1 107 ? 1.442 8.391 17.422 1 91.25 107 ARG B CA 1
ATOM 2185 C C . ARG B 1 107 ? 1.112 9.102 16.109 1 91.25 107 ARG B C 1
ATOM 2187 O O . ARG B 1 107 ? 1.178 8.492 15.047 1 91.25 107 ARG B O 1
ATOM 2194 N N . SER B 1 108 ? 0.713 10.359 16.297 1 95.56 108 SER B N 1
ATOM 2195 C CA . SER B 1 108 ? 0.405 11.125 15.086 1 95.56 108 SER B CA 1
ATOM 2196 C C . SER B 1 108 ? 1.118 12.477 15.102 1 95.56 108 SER B C 1
ATOM 2198 O O . SER B 1 108 ? 1.258 13.102 16.156 1 95.56 108 SER B O 1
ATOM 2200 N N . GLN B 1 109 ? 1.607 12.812 14.008 1 96.62 109 GLN B N 1
ATOM 2201 C CA . GLN B 1 109 ? 2.045 14.164 13.672 1 96.62 109 GLN B CA 1
ATOM 2202 C C . GLN B 1 109 ? 1.28 14.711 12.469 1 96.62 109 GLN B C 1
ATOM 2204 O O . GLN B 1 109 ? 0.771 13.945 11.648 1 96.62 109 GLN B O 1
ATOM 2209 N N . ALA B 1 110 ? 1.201 16.078 12.445 1 97.69 110 ALA B N 1
ATOM 2210 C CA . ALA B 1 110 ? 0.366 16.641 11.391 1 97.69 110 ALA B CA 1
ATOM 2211 C C . ALA B 1 110 ? 0.959 17.953 10.867 1 97.69 110 ALA B C 1
ATOM 2213 O O . ALA B 1 110 ? 1.531 18.734 11.633 1 97.69 110 ALA B O 1
ATOM 2214 N N . ARG B 1 111 ? 0.747 18.156 9.562 1 97 111 ARG B N 1
ATOM 2215 C CA . ARG B 1 111 ? 1.132 19.438 8.992 1 97 111 ARG B CA 1
ATOM 2216 C C . ARG B 1 111 ? 0.26 19.797 7.793 1 97 111 ARG B C 1
ATOM 2218 O O . ARG B 1 111 ? -0.26 18.906 7.113 1 97 111 ARG B O 1
ATOM 2225 N N . ILE B 1 112 ? 0.12 21.047 7.574 1 97.88 112 ILE B N 1
ATOM 2226 C CA . ILE B 1 112 ? -0.401 21.562 6.312 1 97.88 112 ILE B CA 1
ATOM 2227 C C . ILE B 1 112 ? 0.75 22.078 5.449 1 97.88 112 ILE B C 1
ATOM 2229 O O . ILE B 1 112 ? 1.726 22.625 5.965 1 97.88 112 ILE B O 1
ATOM 2233 N N . VAL B 1 113 ? 0.661 21.828 4.18 1 98 113 VAL B N 1
ATOM 2234 C CA . VAL B 1 113 ? 1.722 22.203 3.25 1 98 113 VAL B CA 1
ATOM 2235 C C . VAL B 1 113 ? 1.122 22.906 2.035 1 98 113 VAL B C 1
ATOM 2237 O O . VAL B 1 113 ? 0.119 22.453 1.479 1 98 113 VAL B O 1
ATOM 2240 N N . GLU B 1 114 ? 1.703 23.984 1.684 1 97.56 114 GLU B N 1
ATOM 2241 C CA . GLU B 1 114 ? 1.211 24.766 0.55 1 97.56 114 GLU B CA 1
ATOM 2242 C C . GLU B 1 114 ? 1.621 24.125 -0.775 1 97.56 114 GLU B C 1
ATOM 2244 O O . GLU B 1 114 ? 2.783 23.766 -0.959 1 97.56 114 GLU B O 1
ATOM 2249 N N . GLY B 1 115 ? 0.625 23.938 -1.729 1 95.81 115 GLY B N 1
ATOM 2250 C CA . GLY B 1 115 ? 0.953 23.484 -3.068 1 95.81 115 GLY B CA 1
ATOM 2251 C C . GLY B 1 115 ? -0.005 22.422 -3.588 1 95.81 115 GLY B C 1
ATOM 2252 O O . GLY B 1 115 ? -1.047 22.172 -2.979 1 95.81 115 GLY B O 1
ATOM 2253 N N . ASP B 1 116 ? 0.306 21.938 -4.766 1 93.62 116 ASP B N 1
ATOM 2254 C CA . ASP B 1 116 ? -0.465 20.844 -5.348 1 93.62 116 ASP B CA 1
ATOM 2255 C C . ASP B 1 116 ? -0.297 19.562 -4.539 1 93.62 116 ASP B C 1
ATOM 2257 O O . ASP B 1 116 ? 0.816 19.203 -4.137 1 93.62 116 ASP B O 1
ATOM 2261 N N . ALA B 1 117 ? -1.34 18.953 -4.367 1 95.38 117 ALA B N 1
ATOM 2262 C CA . ALA B 1 117 ? -1.379 17.812 -3.469 1 95.38 117 ALA B CA 1
ATOM 2263 C C . ALA B 1 117 ? -0.353 16.75 -3.877 1 95.38 117 ALA B C 1
ATOM 2265 O O . ALA B 1 117 ? 0.381 16.234 -3.035 1 95.38 117 ALA B O 1
ATOM 2266 N N . GLY B 1 118 ? -0.309 16.453 -5.16 1 95.12 118 GLY B N 1
ATOM 2267 C CA . GLY B 1 118 ? 0.646 15.453 -5.613 1 95.12 118 GLY B CA 1
ATOM 2268 C C . GLY B 1 118 ? 2.086 15.828 -5.324 1 95.12 118 GLY B C 1
ATOM 2269 O O . GLY B 1 118 ? 2.867 15 -4.848 1 95.12 118 GLY B O 1
ATOM 2270 N N . MET B 1 119 ? 2.424 17.047 -5.551 1 95.69 119 MET B N 1
ATOM 2271 C CA . MET B 1 119 ? 3.775 17.531 -5.305 1 95.69 119 MET B CA 1
ATOM 2272 C C . MET B 1 119 ? 4.082 17.562 -3.812 1 95.69 119 MET B C 1
ATOM 2274 O O . MET B 1 119 ? 5.172 17.172 -3.393 1 95.69 119 MET B O 1
ATOM 2278 N N . VAL B 1 120 ? 3.137 18 -3.062 1 96.88 120 VAL B N 1
ATOM 2279 C CA . VAL B 1 120 ? 3.281 18.078 -1.614 1 96.88 120 VAL B CA 1
ATOM 2280 C C . VAL B 1 120 ? 3.541 16.703 -1.032 1 96.88 120 VAL B C 1
ATOM 2282 O O . VAL B 1 120 ? 4.473 16.516 -0.243 1 96.88 120 VAL B O 1
ATOM 2285 N N . ILE B 1 121 ? 2.781 15.742 -1.447 1 97.62 121 ILE B N 1
ATOM 2286 C CA . ILE B 1 121 ? 2.889 14.383 -0.929 1 97.62 121 ILE B CA 1
ATOM 2287 C C . ILE B 1 121 ? 4.258 13.805 -1.278 1 97.62 121 ILE B C 1
ATOM 2289 O O . ILE B 1 121 ? 4.934 13.234 -0.421 1 97.62 121 ILE B O 1
ATOM 2293 N N . CYS B 1 122 ? 4.703 14 -2.484 1 96.75 122 CYS B N 1
ATOM 2294 C CA . CYS B 1 122 ? 5.996 13.477 -2.914 1 96.75 122 CYS B CA 1
ATOM 2295 C C . CYS B 1 122 ? 7.133 14.148 -2.154 1 96.75 122 CYS B C 1
ATOM 2297 O O . CYS B 1 122 ? 8.102 13.492 -1.769 1 96.75 122 CYS B O 1
ATOM 2299 N N . ARG B 1 123 ? 6.965 15.422 -1.957 1 97.06 123 ARG B N 1
ATOM 2300 C CA . ARG B 1 123 ? 7.992 16.156 -1.227 1 97.06 123 ARG B CA 1
ATOM 2301 C C . ARG B 1 123 ? 8.07 15.695 0.224 1 97.06 123 ARG B C 1
ATOM 2303 O O . ARG B 1 123 ? 9.164 15.531 0.77 1 97.06 123 ARG B O 1
ATOM 2310 N N . GLU B 1 124 ? 6.945 15.523 0.836 1 97.69 124 GLU B N 1
ATOM 2311 C CA . GLU B 1 124 ? 6.922 15.031 2.211 1 97.69 124 GLU B CA 1
ATOM 2312 C C . GLU B 1 124 ? 7.508 13.625 2.301 1 97.69 124 GLU B C 1
ATOM 2314 O O . GLU B 1 124 ? 8.188 13.289 3.271 1 97.69 124 GLU B O 1
ATOM 2319 N N . ALA B 1 125 ? 7.238 12.805 1.316 1 97.88 125 ALA B N 1
ATOM 2320 C CA . ALA B 1 125 ? 7.832 11.477 1.263 1 97.88 125 ALA B CA 1
ATOM 2321 C C . ALA B 1 125 ? 9.352 11.555 1.178 1 97.88 125 ALA B C 1
ATOM 2323 O O . ALA B 1 125 ? 10.055 10.781 1.825 1 97.88 125 ALA B O 1
ATOM 2324 N N . GLU B 1 126 ? 9.805 12.469 0.396 1 97.19 126 GLU B N 1
ATOM 2325 C CA . GLU B 1 126 ? 11.25 12.633 0.249 1 97.19 126 GLU B CA 1
ATOM 2326 C C . GLU B 1 126 ? 11.883 13.109 1.553 1 97.19 126 GLU B C 1
ATOM 2328 O O . GLU B 1 126 ? 12.992 12.695 1.896 1 97.19 126 GLU B O 1
ATOM 2333 N N . ARG B 1 127 ? 11.227 13.906 2.223 1 96.38 127 ARG B N 1
ATOM 2334 C CA . ARG B 1 127 ? 11.719 14.469 3.477 1 96.38 127 ARG B CA 1
ATOM 2335 C C . ARG B 1 127 ? 11.758 13.406 4.574 1 96.38 127 ARG B C 1
ATOM 2337 O O . ARG B 1 127 ? 12.75 13.289 5.297 1 96.38 127 ARG B O 1
ATOM 2344 N N . LEU B 1 128 ? 10.711 12.578 4.656 1 97 128 LEU B N 1
ATOM 2345 C CA . LEU B 1 128 ? 10.531 11.688 5.801 1 97 128 LEU B CA 1
ATOM 2346 C C . LEU B 1 128 ? 11.078 10.297 5.5 1 97 128 LEU B C 1
ATOM 2348 O O . LEU B 1 128 ? 11.344 9.523 6.418 1 97 128 LEU B O 1
ATOM 2352 N N . LYS B 1 129 ? 11.125 9.961 4.16 1 97.31 129 LYS B N 1
ATOM 2353 C CA . LYS B 1 129 ? 11.477 8.609 3.725 1 97.31 129 LYS B CA 1
ATOM 2354 C C . LYS B 1 129 ? 10.68 7.562 4.5 1 97.31 129 LYS B C 1
ATOM 2356 O O . LYS B 1 129 ? 11.258 6.648 5.086 1 97.31 129 LYS B O 1
ATOM 2361 N N . PRO B 1 130 ? 9.367 7.676 4.449 1 98.12 130 PRO B N 1
ATOM 2362 C CA . PRO B 1 130 ? 8.5 6.797 5.234 1 98.12 130 PRO B CA 1
ATOM 2363 C C . PRO B 1 130 ? 8.492 5.359 4.711 1 98.12 130 PRO B C 1
ATOM 2365 O O . PRO B 1 130 ? 8.945 5.105 3.592 1 98.12 130 PRO B O 1
ATOM 2368 N N . ALA B 1 131 ? 7.988 4.457 5.566 1 97.94 131 ALA B N 1
ATOM 2369 C CA . ALA B 1 131 ? 7.793 3.08 5.125 1 97.94 131 ALA B CA 1
ATOM 2370 C C . ALA B 1 131 ? 6.758 3.002 4.004 1 97.94 131 ALA B C 1
ATOM 2372 O O . ALA B 1 131 ? 6.824 2.115 3.15 1 97.94 131 ALA B O 1
ATOM 2373 N N . ALA B 1 132 ? 5.84 4 4.055 1 98.62 132 ALA B N 1
ATOM 2374 C CA . ALA B 1 132 ? 4.816 4.031 3.016 1 98.62 132 ALA B CA 1
ATOM 2375 C C . ALA B 1 132 ? 4.098 5.379 2.994 1 98.62 132 ALA B C 1
ATOM 2377 O O . ALA B 1 132 ? 4.086 6.098 3.996 1 98.62 132 ALA B O 1
ATOM 2378 N N . VAL B 1 133 ? 3.545 5.668 1.839 1 98.69 133 VAL B N 1
ATOM 2379 C CA . VAL B 1 133 ? 2.592 6.758 1.647 1 98.69 133 VAL B CA 1
ATOM 2380 C C . VAL B 1 133 ? 1.209 6.184 1.342 1 98.69 133 VAL B C 1
ATOM 2382 O O . VAL B 1 133 ? 1.04 5.438 0.377 1 98.69 133 VAL B O 1
ATOM 2385 N N . VAL B 1 134 ? 0.219 6.562 2.129 1 98.75 134 VAL B N 1
ATOM 2386 C CA . VAL B 1 134 ? -1.143 6.062 1.97 1 98.75 134 VAL B CA 1
ATOM 2387 C C . VAL B 1 134 ? -2.059 7.195 1.509 1 98.75 134 VAL B C 1
ATOM 2389 O O . VAL B 1 134 ? -2.035 8.289 2.076 1 98.75 134 VAL B O 1
ATOM 2392 N N . MET B 1 135 ? -2.852 6.922 0.47 1 97.25 135 MET B N 1
ATOM 2393 C CA . MET B 1 135 ? -3.801 7.918 -0.019 1 97.25 135 MET B CA 1
ATOM 2394 C C . MET B 1 135 ? -5.047 7.246 -0.588 1 97.25 135 MET B C 1
ATOM 2396 O O . MET B 1 135 ? -5.012 6.074 -0.962 1 97.25 135 MET B O 1
ATOM 2400 N N . GLY B 1 136 ? -6.156 7.953 -0.524 1 94.94 136 GLY B N 1
ATOM 2401 C CA . GLY B 1 136 ? -7.383 7.5 -1.156 1 94.94 136 GLY B CA 1
ATOM 2402 C C . GLY B 1 136 ? -7.516 7.957 -2.598 1 94.94 136 GLY B C 1
ATOM 2403 O O . GLY B 1 136 ? -6.801 8.859 -3.037 1 94.94 136 GLY B O 1
ATOM 2404 N N . THR B 1 137 ? -8.367 7.172 -3.346 1 82.5 137 THR B N 1
ATOM 2405 C CA . THR B 1 137 ? -8.695 7.629 -4.691 1 82.5 137 THR B CA 1
ATOM 2406 C C . THR B 1 137 ? -9.844 8.625 -4.66 1 82.5 137 THR B C 1
ATOM 2408 O O . THR B 1 137 ? -10.648 8.625 -3.725 1 82.5 137 THR B O 1
ATOM 2411 N N . ARG B 1 138 ? -9.758 9.508 -5.43 1 60.41 138 ARG B N 1
ATOM 2412 C CA . ARG B 1 138 ? -10.914 10.391 -5.527 1 60.41 138 ARG B CA 1
ATOM 2413 C C . ARG B 1 138 ? -12.078 9.695 -6.227 1 60.41 138 ARG B C 1
ATOM 2415 O O . ARG B 1 138 ? -11.867 8.75 -6.996 1 60.41 138 ARG B O 1
ATOM 2422 N N . GLY B 1 139 ? -13.344 9.703 -5.809 1 51.75 139 GLY B N 1
ATOM 2423 C CA . GLY B 1 139 ? -14.586 9.195 -6.375 1 51.75 139 GLY B CA 1
ATOM 2424 C C . GLY B 1 139 ? -14.477 8.875 -7.855 1 51.75 139 GLY B C 1
ATOM 2425 O O . GLY B 1 139 ? -13.422 9.062 -8.461 1 51.75 139 GLY B O 1
ATOM 2426 N N . ARG B 1 140 ? -15.633 8.438 -8.453 1 43.47 140 ARG B N 1
ATOM 2427 C CA . ARG B 1 140 ? -16 7.93 -9.766 1 43.47 140 ARG B CA 1
ATOM 2428 C C . ARG B 1 140 ? -15.289 8.703 -10.875 1 43.47 140 ARG B C 1
ATOM 2430 O O . ARG B 1 140 ? -15.25 8.258 -12.023 1 43.47 140 ARG B O 1
ATOM 2437 N N . ASN B 1 141 ? -15.461 10.016 -10.836 1 42.59 141 ASN B N 1
ATOM 2438 C CA . ASN B 1 141 ? -15.273 10.656 -12.133 1 42.59 141 ASN B CA 1
ATOM 2439 C C . ASN B 1 141 ? -13.797 10.672 -12.539 1 42.59 141 ASN B C 1
ATOM 2441 O O . ASN B 1 141 ? -13.195 11.742 -12.648 1 42.59 141 ASN B O 1
ATOM 2445 N N . LEU B 1 142 ? -13.156 9.828 -11.984 1 43.94 142 LEU B N 1
ATOM 2446 C CA . LEU B 1 142 ? -11.742 9.742 -12.336 1 43.94 142 LEU B CA 1
ATOM 2447 C C . LEU B 1 142 ? -11.547 9.922 -13.836 1 43.94 142 LEU B C 1
ATOM 2449 O O . LEU B 1 142 ? -10.414 10.109 -14.297 1 43.94 142 LEU B O 1
ATOM 2453 N N . MET B 1 143 ? -12.508 9.383 -14.539 1 41.84 143 MET B N 1
ATOM 2454 C CA . MET B 1 143 ? -12.297 9.398 -15.984 1 41.84 143 MET B CA 1
ATOM 2455 C C . MET B 1 143 ? -11.922 10.789 -16.469 1 41.84 143 MET B C 1
ATOM 2457 O O . MET B 1 143 ? -11.609 10.984 -17.641 1 41.84 143 MET B O 1
ATOM 2461 N N . GLN B 1 144 ? -12.578 11.742 -15.734 1 37.44 144 GLN B N 1
ATOM 2462 C CA . GLN B 1 144 ? -12.461 12.922 -16.578 1 37.44 144 GLN B CA 1
ATOM 2463 C C . GLN B 1 144 ? -11.008 13.234 -16.891 1 37.44 144 GLN B C 1
ATOM 2465 O O . GLN B 1 144 ? -10.625 13.352 -18.062 1 37.44 144 GLN B O 1
ATOM 2470 N N . SER B 1 145 ? -10.391 14.469 -16.25 1 37.16 145 SER B N 1
ATOM 2471 C CA . SER B 1 145 ? -9.352 15.211 -16.969 1 37.16 145 SER B CA 1
ATOM 2472 C C . SER B 1 145 ? -8.023 14.469 -16.922 1 37.16 145 SER B C 1
ATOM 2474 O O . SER B 1 145 ? -7.395 14.359 -15.875 1 37.16 145 SER B O 1
ATOM 2476 N N . VAL B 1 146 ? -7.926 13.289 -17.469 1 42.69 146 VAL B N 1
ATOM 2477 C CA . VAL B 1 146 ? -6.742 12.547 -17.891 1 42.69 146 VAL B CA 1
ATOM 2478 C C . VAL B 1 146 ? -5.555 13.5 -18.031 1 42.69 146 VAL B C 1
ATOM 2480 O O . VAL B 1 146 ? -4.402 13.086 -17.906 1 42.69 146 VAL B O 1
ATOM 2483 N N . LEU B 1 147 ? -5.844 14.602 -18.5 1 41.12 147 LEU B N 1
ATOM 2484 C CA . LEU B 1 147 ? -4.723 15.469 -18.828 1 41.12 147 LEU B CA 1
ATOM 2485 C C . LEU B 1 147 ? -3.916 15.812 -17.578 1 41.12 147 LEU B C 1
ATOM 2487 O O . LEU B 1 147 ? -2.688 15.914 -17.625 1 41.12 147 LEU B O 1
ATOM 2491 N N . ARG B 1 148 ? -4.594 16.469 -16.516 1 49.28 148 ARG B N 1
ATOM 2492 C CA . ARG B 1 148 ? -3.77 16.828 -15.375 1 49.28 148 ARG B CA 1
ATOM 2493 C C . ARG B 1 148 ? -3.803 15.742 -14.305 1 49.28 148 ARG B C 1
ATOM 2495 O O . ARG B 1 148 ? -4.863 15.438 -13.766 1 49.28 148 ARG B O 1
ATOM 2502 N N . GLY B 1 149 ? -3.326 14.648 -14.531 1 60.44 149 GLY B N 1
ATOM 2503 C CA . GLY B 1 149 ? -3.104 13.422 -13.773 1 60.44 149 GLY B CA 1
ATOM 2504 C C . GLY B 1 149 ? -3.555 13.523 -12.328 1 60.44 149 GLY B C 1
ATOM 2505 O O . GLY B 1 149 ? -3.643 14.625 -11.781 1 60.44 149 GLY B O 1
ATOM 2506 N N . SER B 1 150 ? -4.496 12.75 -11.781 1 81.44 150 SER B N 1
ATOM 2507 C CA . SER B 1 150 ? -4.934 12.695 -10.391 1 81.44 150 SER B CA 1
ATOM 2508 C C . SER B 1 150 ? -3.744 12.703 -9.438 1 81.44 150 SER B C 1
ATOM 2510 O O . SER B 1 150 ? -2.602 12.508 -9.859 1 81.44 150 SER B O 1
ATOM 2512 N N . VAL B 1 151 ? -4.047 13.336 -8.242 1 89.56 151 VAL B N 1
ATOM 2513 C CA . VAL B 1 151 ? -3.031 13.305 -7.191 1 89.56 151 VAL B CA 1
ATOM 2514 C C . VAL B 1 151 ? -2.387 11.922 -7.133 1 89.56 151 VAL B C 1
ATOM 2516 O O . VAL B 1 151 ? -1.162 11.805 -7.07 1 89.56 151 VAL B O 1
ATOM 2519 N N . GLY B 1 152 ? -3.258 10.914 -7.238 1 90.69 152 GLY B N 1
ATOM 2520 C CA . GLY B 1 152 ? -2.75 9.547 -7.215 1 90.69 152 GLY B CA 1
ATOM 2521 C C . GLY B 1 152 ? -1.831 9.234 -8.383 1 90.69 152 GLY B C 1
ATOM 2522 O O . GLY B 1 152 ? -0.796 8.586 -8.203 1 90.69 152 GLY B O 1
ATOM 2523 N N . GLU B 1 153 ? -2.18 9.719 -9.523 1 87.69 153 GLU B N 1
ATOM 2524 C CA . GLU B 1 153 ? -1.355 9.492 -10.703 1 87.69 153 GLU B CA 1
ATOM 2525 C C . GLU B 1 153 ? -0.015 10.211 -10.594 1 87.69 153 GLU B C 1
ATOM 2527 O O . GLU B 1 153 ? 1.024 9.656 -10.961 1 87.69 153 GLU B O 1
ATOM 2532 N N . TYR B 1 154 ? -0.112 11.43 -10.172 1 90.38 154 TYR B N 1
ATOM 2533 C CA . TYR B 1 154 ? 1.132 12.172 -9.992 1 90.38 154 TYR B CA 1
ATOM 2534 C C . TYR B 1 154 ? 2.07 11.438 -9.039 1 90.38 154 TYR B C 1
ATOM 2536 O O . TYR B 1 154 ? 3.246 11.234 -9.352 1 90.38 154 TYR B O 1
ATOM 2544 N N . CYS B 1 155 ? 1.543 11.023 -7.91 1 92.94 155 CYS B N 1
ATOM 2545 C CA . CYS B 1 155 ? 2.361 10.312 -6.934 1 92.94 155 CYS B CA 1
ATOM 2546 C C . CYS B 1 155 ? 2.873 8.992 -7.5 1 92.94 155 CYS B C 1
ATOM 2548 O O . CYS B 1 155 ? 4.012 8.602 -7.238 1 92.94 155 CYS B O 1
ATOM 2550 N N . PHE B 1 156 ? 2.02 8.398 -8.297 1 88.06 156 PHE B N 1
ATOM 2551 C CA . PHE B 1 156 ? 2.398 7.148 -8.945 1 88.06 156 PHE B CA 1
ATOM 2552 C C . PHE B 1 156 ? 3.648 7.34 -9.797 1 88.06 156 PHE B C 1
ATOM 2554 O O . PHE B 1 156 ? 4.551 6.5 -9.781 1 88.06 156 PHE B O 1
ATOM 2561 N N . HIS B 1 157 ? 3.777 8.383 -10.352 1 88.38 157 HIS B N 1
ATOM 2562 C CA . HIS B 1 157 ? 4.859 8.609 -11.305 1 88.38 157 HIS B CA 1
ATOM 2563 C C . HIS B 1 157 ? 6.062 9.25 -10.625 1 88.38 157 HIS B C 1
ATOM 2565 O O . HIS B 1 157 ? 7.199 9.07 -11.07 1 88.38 157 HIS B O 1
ATOM 2571 N N . HIS B 1 158 ? 5.816 9.883 -9.523 1 91.44 158 HIS B N 1
ATOM 2572 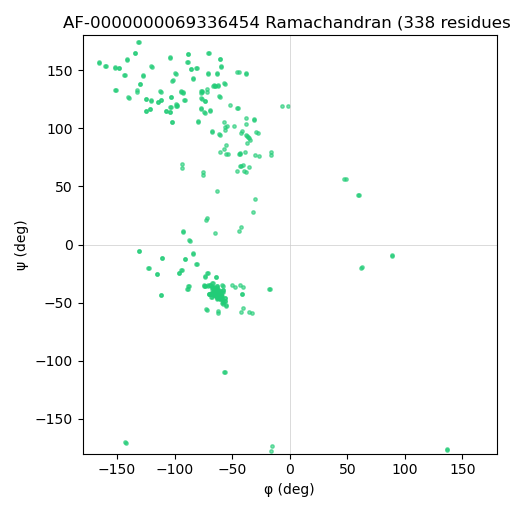C CA . HIS B 1 158 ? 6.879 10.789 -9.086 1 91.44 158 HIS B CA 1
ATOM 2573 C C . HIS B 1 158 ? 7.371 10.43 -7.691 1 91.44 158 HIS B C 1
ATOM 2575 O O . HIS B 1 158 ? 8.438 10.891 -7.266 1 91.44 158 HIS B O 1
ATOM 2581 N N . CYS B 1 159 ? 6.547 9.695 -6.949 1 93.5 159 CYS B N 1
ATOM 2582 C CA . CYS B 1 159 ? 6.984 9.336 -5.605 1 93.5 159 CYS B CA 1
ATOM 2583 C C . CYS B 1 159 ? 7.953 8.156 -5.645 1 93.5 159 CYS B C 1
ATOM 2585 O O . CYS B 1 159 ?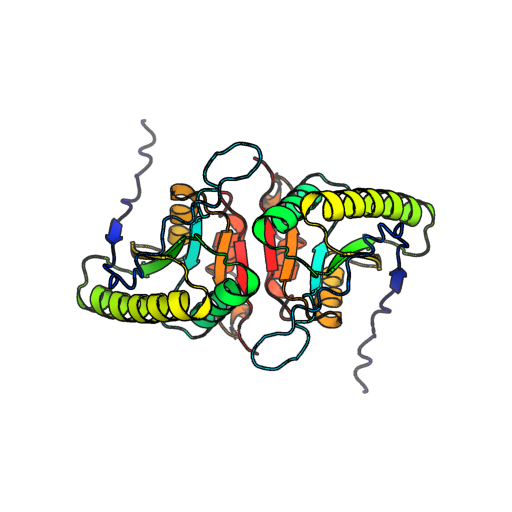 7.539 7.012 -5.812 1 93.5 159 CYS B O 1
ATOM 2587 N N . LYS B 1 160 ? 9.188 8.414 -5.426 1 92.06 160 LYS B N 1
ATOM 2588 C CA . LYS B 1 160 ? 10.211 7.371 -5.535 1 92.06 160 LYS B CA 1
ATOM 2589 C C . LYS B 1 160 ? 10.789 7.027 -4.168 1 92.06 160 LYS B C 1
ATOM 2591 O O . LYS B 1 160 ? 11.469 6.008 -4.012 1 92.06 160 LYS B O 1
ATOM 2596 N N . ALA B 1 161 ? 10.469 7.859 -3.199 1 94.69 161 ALA B N 1
ATOM 2597 C CA . ALA B 1 161 ? 11.117 7.75 -1.894 1 94.69 161 ALA B CA 1
ATOM 2598 C C . ALA B 1 161 ? 10.469 6.656 -1.05 1 94.69 161 ALA B C 1
ATOM 2600 O O . ALA B 1 161 ? 11.031 6.223 -0.045 1 94.69 161 ALA B O 1
ATOM 2601 N N . ALA B 1 162 ? 9.227 6.242 -1.479 1 96.62 162 ALA B N 1
ATOM 2602 C CA . ALA B 1 162 ? 8.484 5.27 -0.678 1 96.62 162 ALA B CA 1
ATOM 2603 C C . ALA B 1 162 ? 7.41 4.578 -1.512 1 96.62 162 ALA B C 1
ATOM 2605 O O . ALA B 1 162 ? 6.926 5.137 -2.498 1 96.62 162 ALA B O 1
ATOM 2606 N N . PRO B 1 163 ? 7.031 3.363 -1.135 1 97.69 163 PRO B N 1
ATOM 2607 C CA . PRO B 1 163 ? 5.844 2.762 -1.742 1 97.69 163 PRO B CA 1
ATOM 2608 C C . PRO B 1 163 ? 4.594 3.625 -1.58 1 97.69 163 PRO B C 1
ATOM 2610 O O . PRO B 1 163 ? 4.395 4.238 -0.527 1 97.69 163 PRO B O 1
ATOM 2613 N N . VAL B 1 164 ? 3.824 3.703 -2.633 1 97.25 164 VAL B N 1
ATOM 2614 C CA . VAL B 1 164 ? 2.551 4.414 -2.609 1 97.25 164 VAL B CA 1
ATOM 2615 C C . VAL B 1 164 ? 1.402 3.412 -2.516 1 97.25 164 VAL B C 1
ATOM 2617 O O . VAL B 1 164 ? 1.332 2.463 -3.299 1 97.25 164 VAL B O 1
ATOM 2620 N N . ILE B 1 165 ? 0.551 3.615 -1.535 1 98.25 165 ILE B N 1
ATOM 2621 C CA . ILE B 1 165 ? -0.627 2.779 -1.326 1 98.25 165 ILE B CA 1
ATOM 2622 C C . ILE B 1 165 ? -1.884 3.555 -1.715 1 98.25 165 ILE B C 1
ATOM 2624 O O . ILE B 1 165 ? -2.217 4.562 -1.089 1 98.25 165 ILE B O 1
ATOM 2628 N N . ILE B 1 166 ? -2.518 3.078 -2.707 1 95.94 166 ILE B N 1
ATOM 2629 C CA . ILE B 1 166 ? -3.742 3.701 -3.195 1 95.94 166 ILE B CA 1
ATOM 2630 C C . ILE B 1 166 ? -4.953 2.887 -2.74 1 95.94 166 ILE B C 1
ATOM 2632 O O . ILE B 1 166 ? -5.133 1.742 -3.162 1 95.94 166 ILE B O 1
ATOM 2636 N N . VAL B 1 167 ? -5.812 3.471 -1.981 1 96.94 167 VAL B N 1
ATOM 2637 C CA . VAL B 1 167 ? -6.996 2.812 -1.44 1 96.94 167 VAL B CA 1
ATOM 2638 C C . VAL B 1 167 ? -8.234 3.26 -2.213 1 96.94 167 VAL B C 1
ATOM 2640 O O . VAL B 1 167 ? -8.594 4.438 -2.186 1 96.94 167 VAL B O 1
ATOM 2643 N N . PRO B 1 168 ? -8.789 2.314 -2.887 1 92.25 168 PRO B N 1
ATOM 2644 C CA . PRO B 1 168 ? -9.992 2.693 -3.631 1 92.25 168 PRO B CA 1
ATOM 2645 C C . PRO B 1 168 ? -11.125 3.15 -2.721 1 92.25 168 PRO B C 1
ATOM 2647 O O . PRO B 1 168 ? -11.211 2.719 -1.566 1 92.25 168 PRO B O 1
ATOM 2650 N N . GLY B 1 169 ? -11.875 4.066 -3.27 1 84.56 169 GLY B N 1
ATOM 2651 C CA . GLY B 1 169 ? -13.023 4.539 -2.51 1 84.56 169 GLY B CA 1
ATOM 2652 C C . GLY B 1 169 ? -14.016 3.438 -2.186 1 84.56 169 GLY B C 1
ATOM 2653 O O . GLY B 1 169 ? -13.945 2.344 -2.748 1 84.56 169 GLY B O 1
ATOM 2654 N N . LYS B 1 170 ? -14.891 3.66 -1.139 1 71.75 170 LYS B N 1
ATOM 2655 C CA . LYS B 1 170 ? -15.945 2.715 -0.79 1 71.75 170 LYS B CA 1
ATOM 2656 C C . LYS B 1 170 ? -17.016 2.65 -1.881 1 71.75 170 LYS B C 1
ATOM 2658 O O . LYS B 1 170 ? -17.422 3.682 -2.42 1 71.75 170 LYS B O 1
ATOM 2663 N N . GLY B 1 171 ? -16.938 1.629 -2.844 1 55.72 171 GLY B N 1
ATOM 2664 C CA . GLY B 1 171 ? -18.047 1.518 -3.777 1 55.72 171 GLY B CA 1
ATOM 2665 C C . GLY B 1 171 ? -19.406 1.59 -3.105 1 55.72 171 GLY B C 1
ATOM 2666 O O . GLY B 1 171 ? -19.516 1.429 -1.887 1 55.72 171 GLY B O 1
#

Sequence (342 aa):
METVQEEVEYSWREVVLPALIPVVQEPVELDRETGERRRGRDIVVAVDHGPNSRHALHWALVHLCRLADTLHFVHAVSSVQNEVVYEASQQLMETLAVEAFQIAMVRSQARIVEGDAGMVICREAERLKPAAVVMGTRGRNLMQSVLRGSVGEYCFHHCKAAPVIIVPGKGMETVQEEVEYSWREVVLPALIPVVQEPVELDRETGERRRGRDIVVAVDHGPNSRHALHWALVHLCRLADTLHFVHAVSSVQNEVVYEASQQLMETLAVEAFQIAMVRSQARIVEGDAGMVICREAERLKPAAVVMGTRGRNLMQSVLRGSVGEYCFHHCKAAPVIIVPGKG

Nearest PDB structures (foldseek):
  5ahw-assembly2_D  TM=7.453E-01  e=1.001E-05  Mycolicibacterium smegmatis MC2 155
  5ahw-assembly3_E  TM=7.292E-01  e=7.732E-06  Mycolicibacterium smegmatis MC2 155
  2jax-assembly1_A-2  TM=7.153E-01  e=2.171E-05  Mycobacterium tuberculosis H37Rv
  6vwa-assembly1_A-2  TM=5.754E-01  e=5.337E-02  Caenorhabditis elegans
  6npj-assembly1_B  TM=5.496E-01  e=1.317E-01  Danio rerio

pLDDT: mean 82.61, std 21.68, range [29.06, 98.81]

InterPro domains:
  IPR006016 UspA [PF00582] (41-168)
  IPR014729 Rossmann-like alpha/beta/alpha sandwich fold [G3DSA:3.40.50.620] (29-169)

Secondary structure (DSSP, 8-state):
-----------EEEPPPP-----------B-TTT--B----EEEEE--SSHHHHHHHHHIIIII--TT-EEEEEEEES-TT-HHHHHHHHHHHHHHHHHHHHHH--EEEEEEEES-HHHHHHHHHHHH--SEEEEEPP-SGGGS-SSS--HHHHHHHH--SS-EEEE----/-----------EEEPPPP-----------B-TTT--B----EEEEE--SSHHHHHHHHHIIIII--TT-EEEEEEEES-TT-HHHHHHHHHHHHHHHHHHHHHH--EEEEEEEES-HHHHHHHHHHHH--SEEEEEPP-SGGGS--SS--HHHHHHHH--SS-EEEE----

Radius of gyration: 21.28 Å; Cα contacts (8 Å, |Δi|>4): 629; chains: 2; bounding box: 53×59×58 Å

Foldseek 3Di:
DPPPPVPPPWDKDWQDEPCPDPVPPLPQPQPVPPRPSPQAFEEEQEDDPDPQSLVQLVCCLPPPHAPNHEYEYEYEDQDPPDVVVSVVVNVVVNVSQVVSCVRHNYHYIYMYIYDDLLVRQLVVCVVRLTQEYIGEDDDDPVPPPPPVAPSLRSCVVRRPSYYYHYDYDDD/DPPPPVPPPWDKDWQDEDCPDPVPPLPQPQPVPPRPSPQAFEEEQEDDPDPQSVVQLVCCLPPPHAPNHEYEYEYEDQDPPDVVVSVVVNVVVNVSQVVSCVRHNYHYIYMYIYDDLLVRQLVVCVVRLTQEYIYEDDDDVCPPPVPVAPSLRSCVVRRPSYYYHYDYDDD

Solvent-accessible surface area (backbone atoms only — not comparable to full-atom values): 18742 Å² total; per-residue (Å²): 134,79,78,71,70,74,70,73,79,85,47,64,38,79,38,85,59,77,83,75,68,64,85,61,65,73,73,71,51,50,34,81,87,78,57,50,57,68,72,48,49,43,34,36,34,46,45,64,96,52,70,28,25,52,51,27,48,50,48,38,46,73,58,47,59,46,77,57,23,34,38,34,41,38,28,57,31,92,50,66,81,40,62,69,58,46,51,55,49,38,53,52,52,39,54,50,41,52,49,41,31,73,72,42,58,33,46,67,45,41,33,37,32,39,49,57,52,28,59,43,52,33,50,52,31,57,74,65,51,24,75,30,36,38,29,32,36,76,68,83,72,64,72,59,68,68,81,67,54,49,52,64,49,41,30,67,74,64,33,65,55,29,28,42,32,42,23,50,45,86,127,133,78,80,71,70,74,69,73,79,84,46,64,38,79,38,85,59,76,79,75,65,66,83,59,64,73,70,67,53,48,33,81,85,80,57,49,55,64,72,47,50,43,32,37,32,47,42,64,94,52,71,28,24,53,50,27,48,51,49,38,45,72,57,47,60,45,77,58,21,34,36,34,40,40,29,57,32,91,49,66,81,39,60,69,59,46,53,56,48,38,53,52,50,38,56,50,41,52,50,42,31,72,74,40,57,34,46,66,46,42,32,37,32,40,49,56,54,28,59,44,52,34,49,52,32,57,74,65,50,24,74,30,36,39,27,32,37,76,68,83,72,62,72,57,69,66,81,69,52,49,52,65,50,42,31,66,74,63,34,65,53,30,27,41,32,41,24,50,45,86,126